Protein AF-0000000066669936 (afdb_homodimer)

Foldseek 3Di:
DPPDCPPPVDDPLVNDPVNVVVVVVVVLQVLLQVLLVVLPDHPLLLLLLVVCVVPFFDFLCVSCVSSVHDSVVSVVSVVVCVVVVQKDWAADPVHRVTITIHGDPNVVVSNVSSVVSSVVVVVVVPVVDDPVRVVVVVVVVVVVVVVVVVVVVPPDPPPPD/DPPDPPPPVDDPLVNDPVNVVVVVVVVLQVQLQVLLVVLPDHPLLLLLLVVCVVPFFDFLCVSCVSSVHDSVVSVVSVVVCVVVVQKDWAADPVHRVTITIHGDPNVVVSNVSSVVSSVVVVVVVPVVDDPVRVVVVVVVVVVVVVVVVVVVVPPDPPPPD

Secondary structure (DSSP, 8-state):
-------TT---GGG-HHHHHHHHHHHHHHHHHHHHGGGT--HHHHHHHHHHHHSTT--HHHHHHHHT--HHHHHHHHHHHHHTTSEEEEE-SS-TTSEEEEE-HHHHHHHHHHHHHHHHHHHHHHTTS-HHHHHHHHHHHHHHHHHHHHHHHHS------/-------TT---GGG-HHHHHHHHHHHHHHHHHHHHGGGT--HHHHHHHHHHHHSTT--HHHHHHHHT--HHHHHHHHHHHHHTTSEEEEE-SS-TTSEEEEE-HHHHHHHHHHHHHHHHHHHHHHTTS-HHHHHHHHHHHHHHHHHHHHHHHHS------

Structure (mmCIF, N/CA/C/O backbone):
data_AF-0000000066669936-model_v1
#
loop_
_entity.id
_entity.type
_entity.pdbx_description
1 polymer 'Putative marR-family transcriptional regulator'
#
loop_
_atom_site.group_PDB
_atom_site.id
_at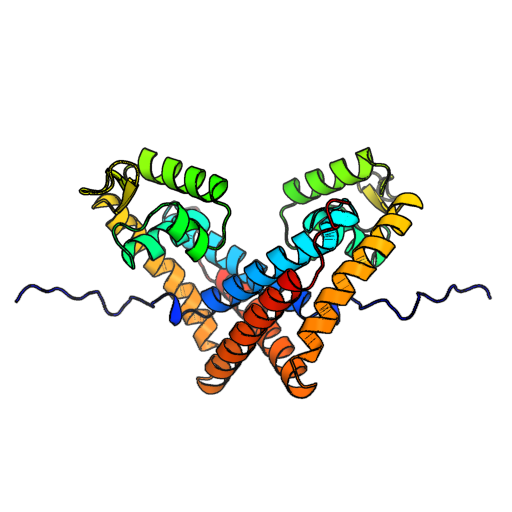om_site.type_symbol
_atom_site.label_atom_id
_atom_site.label_alt_id
_atom_site.label_comp_id
_atom_site.label_asym_id
_atom_site.label_entity_id
_atom_site.label_seq_id
_atom_site.pdbx_PDB_ins_code
_atom_site.Cartn_x
_atom_site.Cartn_y
_atom_site.Cartn_z
_atom_site.occupancy
_atom_site.B_iso_or_equiv
_atom_site.auth_seq_id
_atom_site.auth_comp_id
_atom_site.auth_asym_id
_atom_site.auth_atom_id
_atom_site.pdbx_PDB_model_num
ATOM 1 N N . MET A 1 1 ? 3.09 34.906 24.375 1 29.14 1 MET A N 1
ATOM 2 C CA . MET A 1 1 ? 2.297 33.969 25.141 1 29.14 1 MET A CA 1
ATOM 3 C C . MET A 1 1 ? 1.457 33.094 24.219 1 29.14 1 MET A C 1
ATOM 5 O O . MET A 1 1 ? 0.783 32.156 24.672 1 29.14 1 MET A O 1
ATOM 9 N N . GLY A 1 2 ? 0.886 33.594 23.062 1 30.41 2 GLY A N 1
ATOM 10 C CA . GLY A 1 2 ? 0.049 33.344 21.906 1 30.41 2 GLY A CA 1
ATOM 11 C C . GLY A 1 2 ? 0.434 32.062 21.172 1 30.41 2 GLY A C 1
ATOM 12 O O . GLY A 1 2 ? 0.665 32.094 19.953 1 30.41 2 GLY A O 1
ATOM 13 N N . GLY A 1 3 ? 1.168 31.156 21.688 1 33.47 3 GLY A N 1
ATOM 14 C CA . GLY A 1 3 ? 1.572 29.766 21.547 1 33.47 3 GLY A CA 1
ATOM 15 C C . GLY A 1 3 ? 0.469 28.875 21.016 1 33.47 3 GLY A C 1
ATOM 16 O O . GLY A 1 3 ? -0.358 28.375 21.766 1 33.47 3 GLY A O 1
ATOM 17 N N . TYR A 1 4 ? -0.275 29.312 20.016 1 32.97 4 TYR A N 1
ATOM 18 C CA . TYR A 1 4 ? -1.481 28.844 19.344 1 32.97 4 TYR A CA 1
ATOM 19 C C . TYR A 1 4 ? -1.667 27.344 19.547 1 32.97 4 TYR A C 1
ATOM 21 O O . TYR A 1 4 ? -0.6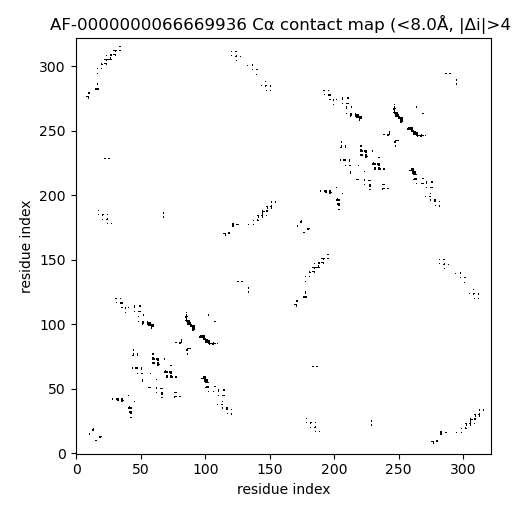93 26.609 19.734 1 32.97 4 TYR A O 1
ATOM 29 N N . ASP A 1 5 ? -2.889 26.781 20.109 1 35.44 5 ASP A N 1
ATOM 30 C CA . ASP A 1 5 ? -3.699 25.578 20.281 1 35.44 5 ASP A CA 1
ATOM 31 C C . ASP A 1 5 ? -3.4 24.562 19.188 1 35.44 5 ASP A C 1
ATOM 33 O O . ASP A 1 5 ? -3.797 24.75 18.031 1 35.44 5 ASP A O 1
ATOM 37 N N . ARG A 1 6 ? -2.252 24.391 18.75 1 40.09 6 ARG A N 1
ATOM 38 C CA . ARG A 1 6 ? -2.115 23.156 18 1 40.09 6 ARG A CA 1
ATOM 39 C C . ARG A 1 6 ? -3.346 22.266 18.172 1 40.09 6 ARG A C 1
ATOM 41 O O . ARG A 1 6 ? -3.58 21.719 19.25 1 40.09 6 ARG A O 1
ATOM 48 N N . VAL A 1 7 ? -4.484 22.797 17.812 1 41.5 7 VAL A N 1
ATOM 49 C CA . VAL A 1 7 ? -5.871 22.344 17.844 1 41.5 7 VAL A CA 1
ATOM 50 C C . VAL A 1 7 ? -5.918 20.828 18.016 1 41.5 7 VAL A C 1
ATOM 52 O O . VAL A 1 7 ? -5.184 20.109 17.344 1 41.5 7 VAL A O 1
ATOM 55 N N . MET A 1 8 ? -6.203 20.266 19.25 1 44.69 8 MET A N 1
ATOM 56 C CA . MET A 1 8 ? -6.586 19 19.859 1 44.69 8 MET A CA 1
ATOM 57 C C . MET A 1 8 ? -7.121 18.031 18.828 1 44.69 8 MET A C 1
ATOM 59 O O . MET A 1 8 ? -7.422 16.875 19.141 1 44.69 8 MET A O 1
ATOM 63 N N . THR A 1 9 ? -7.609 18.578 17.688 1 55.28 9 THR A N 1
ATOM 64 C CA . THR A 1 9 ? -8.297 17.656 16.781 1 55.28 9 THR A CA 1
ATOM 65 C C . THR A 1 9 ? -7.293 16.906 15.906 1 55.28 9 THR A C 1
ATOM 67 O O . THR A 1 9 ? -7.68 16.203 14.969 1 55.28 9 THR A O 1
ATOM 70 N N . SER A 1 10 ? -5.883 17.125 16.281 1 73.94 10 SER A N 1
ATOM 71 C CA . SER A 1 10 ? -4.895 16.547 15.383 1 73.94 10 SER A CA 1
ATOM 72 C C . SER A 1 10 ? -4.531 15.133 15.805 1 73.94 10 SER A C 1
ATOM 74 O O . SER A 1 10 ? -4.605 14.789 16.984 1 73.94 10 SER A O 1
ATOM 76 N N . LEU A 1 11 ? -4.637 14.273 15.18 1 89.94 11 LEU A N 1
ATOM 77 C CA . LEU A 1 11 ? -4.195 12.891 15.32 1 89.94 11 LEU A CA 1
ATOM 78 C C . LEU A 1 11 ? -2.844 12.68 14.648 1 89.94 11 LEU A C 1
ATOM 80 O O . LEU A 1 11 ? -2.777 12.469 13.438 1 89.94 11 LEU A O 1
ATOM 84 N N . PRO A 1 12 ? -1.742 12.805 15.555 1 92.06 12 PRO A N 1
ATOM 85 C CA . PRO A 1 12 ? -0.429 12.609 14.938 1 92.06 12 PRO A CA 1
ATOM 86 C C . PRO A 1 12 ? -0.344 11.312 14.125 1 92.06 12 PRO A C 1
ATOM 88 O O . PRO A 1 12 ? -1.039 10.344 14.438 1 92.06 12 PRO A O 1
ATOM 91 N N . SER A 1 13 ? 0.556 11.359 13.062 1 91.56 13 SER A N 1
ATOM 92 C CA . SER A 1 13 ? 0.712 10.203 12.188 1 91.56 13 SER A CA 1
ATOM 93 C C . SER A 1 13 ? 1.009 8.938 12.992 1 91.56 13 SER A C 1
ATOM 95 O O . SER A 1 13 ? 0.536 7.855 12.648 1 91.56 13 SER A O 1
ATOM 97 N N . THR A 1 14 ? 1.712 9.016 14.195 1 91.19 14 THR A N 1
ATOM 98 C CA . THR A 1 14 ? 2.15 7.875 14.984 1 91.19 14 THR A CA 1
ATOM 99 C C . THR A 1 14 ? 0.977 7.266 15.75 1 91.19 14 THR A C 1
ATOM 101 O O . THR A 1 14 ? 1.093 6.172 16.312 1 91.19 14 THR A O 1
ATOM 104 N N . GLU A 1 15 ? -0.175 7.926 15.688 1 93.31 15 GLU A N 1
ATOM 105 C CA . GLU A 1 15 ? -1.349 7.426 16.391 1 93.31 15 GLU A CA 1
ATOM 106 C C . GLU A 1 15 ? -2.383 6.863 15.43 1 93.31 15 GLU A C 1
ATOM 108 O O . GLU A 1 15 ? -3.447 6.402 15.844 1 93.31 15 GLU A O 1
ATOM 113 N N . ARG A 1 16 ? -2.039 6.863 14.164 1 95.94 16 ARG A N 1
ATOM 114 C CA . ARG A 1 16 ? -2.963 6.418 13.125 1 95.94 16 ARG A CA 1
ATOM 115 C C . ARG A 1 16 ? -2.689 4.969 12.734 1 95.94 16 ARG A C 1
ATOM 117 O O . ARG A 1 16 ? -1.567 4.621 12.367 1 95.94 16 ARG A O 1
ATOM 124 N N . ILE A 1 17 ? -3.719 4.156 12.781 1 97.5 17 ILE A N 1
ATOM 125 C CA . ILE A 1 17 ? -3.605 2.768 12.344 1 97.5 17 ILE A CA 1
ATOM 126 C C . ILE A 1 17 ? -3.137 2.719 10.898 1 97.5 17 ILE A C 1
ATOM 128 O O . ILE A 1 17 ? -2.283 1.902 10.539 1 97.5 17 ILE A O 1
ATOM 132 N N . GLY A 1 18 ? -3.666 3.639 10.094 1 97.62 18 GLY A N 1
ATOM 133 C CA . GLY A 1 18 ? -3.322 3.703 8.68 1 97.62 18 GLY A CA 1
ATOM 134 C C . GLY A 1 18 ? -1.839 3.9 8.438 1 97.62 18 GLY A C 1
ATOM 135 O O . GLY A 1 18 ? -1.299 3.418 7.438 1 97.62 18 GLY A O 1
ATOM 136 N N . SER A 1 19 ? -1.164 4.582 9.312 1 96.81 19 SER A N 1
ATOM 137 C CA . SER A 1 19 ? 0.269 4.812 9.164 1 96.81 19 SER A CA 1
ATOM 138 C C . SER A 1 19 ? 1.058 3.52 9.344 1 96.81 19 SER A C 1
ATOM 140 O O . SER A 1 19 ? 2.049 3.291 8.648 1 96.81 19 SER A O 1
ATOM 142 N N . TYR A 1 20 ? 0.653 2.629 10.242 1 97.94 20 TYR A N 1
ATOM 143 C CA . TYR A 1 20 ? 1.329 1.357 10.469 1 97.94 20 TYR A CA 1
ATOM 144 C C . TYR A 1 20 ? 1.064 0.385 9.328 1 97.94 20 TYR A C 1
ATOM 146 O O . TYR A 1 20 ? 1.964 -0.348 8.906 1 97.94 20 TYR A O 1
ATOM 154 N N . VAL A 1 21 ? -0.166 0.391 8.805 1 98.44 21 VAL A N 1
ATOM 155 C CA . VAL A 1 21 ? -0.507 -0.421 7.645 1 98.44 21 VAL A CA 1
ATOM 156 C C . VAL A 1 21 ? 0.343 0.005 6.449 1 98.44 21 VAL A C 1
ATOM 158 O O . VAL A 1 21 ? 0.935 -0.836 5.766 1 98.44 21 VAL A O 1
ATOM 161 N N . LYS A 1 22 ? 0.421 1.273 6.246 1 97.06 22 LYS A N 1
ATOM 162 C CA . LYS A 1 22 ? 1.19 1.823 5.133 1 97.06 22 LYS A CA 1
ATOM 163 C C . LYS A 1 22 ? 2.666 1.455 5.25 1 97.06 22 LYS A C 1
ATOM 165 O O . LYS A 1 22 ? 3.287 1.036 4.273 1 97.06 22 LYS A O 1
ATOM 170 N N . ARG A 1 23 ? 3.201 1.591 6.41 1 97.12 23 ARG A N 1
ATOM 171 C CA . ARG A 1 23 ? 4.613 1.298 6.621 1 97.12 23 ARG A CA 1
ATOM 172 C C . ARG A 1 23 ? 4.91 -0.178 6.375 1 97.12 23 ARG A C 1
ATOM 174 O O . ARG A 1 23 ? 5.926 -0.521 5.77 1 97.12 23 ARG A O 1
ATOM 181 N N . ALA A 1 24 ? 4.078 -1.056 6.84 1 98.19 24 ALA A N 1
ATOM 182 C CA . ALA A 1 24 ? 4.25 -2.486 6.598 1 98.19 24 ALA A CA 1
ATOM 183 C C . ALA A 1 24 ? 4.168 -2.807 5.109 1 98.19 24 ALA A C 1
ATOM 185 O O . ALA A 1 24 ? 4.953 -3.607 4.598 1 98.19 24 ALA A O 1
ATOM 186 N N . GLU A 1 25 ? 3.211 -2.195 4.434 1 97.5 25 GLU A N 1
ATOM 187 C CA . GLU A 1 25 ? 3.041 -2.426 3.004 1 97.5 25 GLU A CA 1
ATOM 188 C C . GLU A 1 25 ? 4.242 -1.911 2.217 1 97.5 25 GLU A C 1
ATOM 190 O O . GLU A 1 25 ? 4.664 -2.535 1.24 1 97.5 25 GLU A O 1
ATOM 195 N N . GLN A 1 26 ? 4.789 -0.793 2.605 1 96 26 GLN A N 1
ATOM 196 C CA . GLN A 1 26 ? 5.988 -0.26 1.965 1 96 26 GLN A CA 1
ATOM 197 C C . GLN A 1 26 ? 7.16 -1.23 2.096 1 96 26 GLN A C 1
ATOM 199 O O . GLN A 1 26 ? 7.871 -1.485 1.122 1 96 26 GLN A O 1
ATOM 204 N N . ALA A 1 27 ? 7.371 -1.734 3.281 1 97 27 ALA A N 1
ATOM 205 C CA . ALA A 1 27 ? 8.445 -2.697 3.514 1 97 27 ALA A CA 1
ATOM 206 C C . ALA A 1 27 ? 8.227 -3.971 2.699 1 97 27 ALA A C 1
ATOM 208 O O . ALA A 1 27 ? 9.164 -4.512 2.113 1 97 27 ALA A O 1
ATOM 209 N N . LEU A 1 28 ? 6.969 -4.395 2.666 1 97.31 28 LEU A N 1
ATOM 210 C CA . LEU A 1 28 ? 6.582 -5.555 1.868 1 97.31 28 LEU A CA 1
ATOM 211 C C . LEU A 1 28 ? 6.93 -5.344 0.399 1 97.31 28 LEU A C 1
ATOM 213 O O . LEU A 1 28 ? 7.566 -6.199 -0.221 1 97.31 28 LEU A O 1
ATOM 217 N N . GLN A 1 29 ? 6.539 -4.219 -0.143 1 95.81 29 GLN A N 1
ATOM 218 C CA . GLN A 1 29 ? 6.77 -3.91 -1.551 1 95.81 29 GLN A CA 1
ATOM 219 C C . GLN A 1 29 ? 8.258 -3.869 -1.869 1 95.81 29 GLN A C 1
ATOM 221 O O . GLN A 1 29 ? 8.695 -4.398 -2.895 1 95.81 29 GLN A O 1
ATOM 226 N N . THR A 1 30 ? 9.016 -3.256 -0.993 1 95.5 30 THR A N 1
ATOM 227 C CA . THR A 1 30 ? 10.461 -3.156 -1.184 1 95.5 30 THR A CA 1
ATOM 228 C C . THR A 1 30 ? 11.102 -4.539 -1.183 1 95.5 30 THR A C 1
ATOM 230 O O . THR A 1 30 ? 11.914 -4.855 -2.057 1 95.5 30 THR A O 1
ATOM 233 N N . ALA A 1 31 ? 10.742 -5.398 -0.268 1 96.94 31 ALA A N 1
ATOM 234 C CA . ALA A 1 31 ? 11.289 -6.75 -0.17 1 96.94 31 ALA A CA 1
ATOM 235 C C . ALA A 1 31 ? 10.922 -7.578 -1.396 1 96.94 31 ALA A C 1
ATOM 237 O O . ALA A 1 31 ? 11.766 -8.289 -1.947 1 96.94 31 ALA A O 1
ATOM 238 N N . LYS A 1 32 ? 9.664 -7.438 -1.812 1 97.38 32 LYS A N 1
ATOM 239 C CA . LYS A 1 32 ? 9.211 -8.211 -2.961 1 97.38 32 LYS A CA 1
ATOM 240 C C . LYS A 1 32 ? 9.859 -7.723 -4.25 1 97.38 32 LYS A C 1
ATOM 242 O O . LYS A 1 32 ? 10.211 -8.523 -5.121 1 97.38 32 LYS A O 1
ATOM 247 N N . HIS A 1 33 ? 9.977 -6.441 -4.383 1 96.12 33 HIS A N 1
ATOM 248 C CA . HIS A 1 33 ? 10.648 -5.887 -5.555 1 96.12 33 HIS A CA 1
ATOM 249 C C . HIS A 1 33 ? 12.055 -6.453 -5.707 1 96.12 33 HIS A C 1
ATOM 251 O O . HIS A 1 33 ? 12.422 -6.918 -6.789 1 96.12 33 HIS A O 1
ATOM 257 N N . ALA A 1 34 ? 12.773 -6.434 -4.633 1 96.06 34 ALA A N 1
ATOM 258 C CA . ALA A 1 34 ? 14.141 -6.945 -4.66 1 96.06 34 ALA A CA 1
ATOM 259 C C . ALA A 1 34 ? 14.164 -8.438 -4.988 1 96.06 34 ALA A C 1
ATOM 261 O O . ALA A 1 34 ? 14.977 -8.883 -5.797 1 96.06 34 ALA A O 1
ATOM 262 N N . ALA A 1 35 ? 13.289 -9.195 -4.414 1 96.62 35 ALA A N 1
ATOM 263 C CA . ALA A 1 35 ? 13.25 -10.648 -4.578 1 96.62 35 ALA A CA 1
ATOM 264 C C . ALA A 1 35 ? 12.875 -11.031 -6.004 1 96.62 35 ALA A C 1
ATOM 266 O O . ALA A 1 35 ? 13.32 -12.055 -6.516 1 96.62 35 ALA A O 1
ATOM 267 N N . LEU A 1 36 ? 12.07 -10.164 -6.691 1 97.38 36 LEU A N 1
ATOM 268 C CA . LEU A 1 36 ? 11.477 -10.539 -7.969 1 97.38 36 LEU A CA 1
ATOM 269 C C . LEU A 1 36 ? 12.344 -10.07 -9.133 1 97.38 36 LEU A C 1
ATOM 271 O O . LEU A 1 36 ? 12.156 -10.508 -10.266 1 97.38 36 LEU A O 1
ATOM 275 N N . LYS A 1 37 ? 13.32 -9.258 -8.805 1 95.75 37 LYS A N 1
ATOM 276 C CA . LYS A 1 37 ? 14.156 -8.656 -9.844 1 95.75 37 LYS A CA 1
ATOM 277 C C . LYS A 1 37 ? 14.781 -9.727 -10.734 1 95.75 37 LYS A C 1
ATOM 279 O O . LYS A 1 37 ? 14.672 -9.656 -11.961 1 95.75 37 LYS A O 1
ATOM 284 N N . PRO A 1 38 ? 15.312 -10.828 -10.219 1 95.88 38 PRO A N 1
ATOM 285 C CA . PRO A 1 38 ? 15.945 -11.836 -11.07 1 95.88 38 PRO A CA 1
ATOM 286 C C . PRO A 1 38 ? 14.945 -12.586 -11.945 1 95.88 38 PRO A C 1
ATOM 288 O O . PRO A 1 38 ? 15.32 -13.164 -12.969 1 95.88 38 PRO A O 1
ATOM 291 N N . ALA A 1 39 ? 13.672 -12.578 -11.562 1 96.38 39 ALA A N 1
ATOM 292 C CA . ALA A 1 39 ? 12.648 -13.297 -12.32 1 96.38 39 ALA A CA 1
ATOM 293 C C . ALA A 1 39 ? 12.125 -12.445 -13.477 1 96.38 39 ALA A C 1
ATOM 295 O O . ALA A 1 39 ? 11.367 -12.938 -14.32 1 96.38 39 ALA A O 1
ATOM 296 N N . GLY A 1 40 ? 12.453 -11.148 -13.461 1 96.5 40 GLY A N 1
ATOM 297 C CA . GLY A 1 40 ? 12.125 -10.281 -14.57 1 96.5 40 GLY A CA 1
ATOM 298 C C . GLY A 1 40 ? 10.68 -9.812 -14.555 1 96.5 40 GLY A C 1
ATOM 299 O O . GLY A 1 40 ? 10.102 -9.516 -15.609 1 96.5 40 GLY A O 1
ATOM 300 N N . VAL A 1 41 ? 9.969 -9.883 -13.453 1 97.94 41 VAL A N 1
ATOM 301 C CA . VAL A 1 41 ? 8.609 -9.375 -13.336 1 97.94 41 VAL A CA 1
ATOM 302 C C . VAL A 1 41 ? 8.531 -8.375 -12.188 1 97.94 41 VAL A C 1
ATOM 304 O O . VAL A 1 41 ? 9.227 -8.523 -11.18 1 97.94 41 VAL A O 1
ATOM 307 N N . THR A 1 42 ? 7.707 -7.371 -12.32 1 97 42 THR A N 1
ATOM 308 C CA . THR A 1 42 ? 7.422 -6.426 -11.25 1 97 42 THR A CA 1
ATOM 309 C C . THR A 1 42 ? 6.441 -7.027 -10.25 1 97 42 THR A C 1
ATOM 311 O O . THR A 1 42 ? 5.859 -8.086 -10.5 1 97 42 THR A O 1
ATOM 314 N N . VAL A 1 43 ? 6.246 -6.355 -9.164 1 96.81 43 VAL A N 1
ATOM 315 C CA . VAL A 1 43 ? 5.352 -6.844 -8.117 1 96.81 43 VAL A CA 1
ATOM 316 C C . VAL A 1 43 ? 3.928 -6.938 -8.656 1 96.81 43 VAL A C 1
ATOM 318 O O . VAL A 1 43 ? 3.26 -7.961 -8.5 1 96.81 43 VAL A O 1
ATOM 321 N N . PRO A 1 44 ? 3.426 -5.922 -9.438 1 97.31 44 PRO A N 1
ATOM 322 C CA . PRO A 1 44 ? 2.07 -6.043 -9.977 1 97.31 44 PRO A CA 1
ATOM 323 C C . PRO A 1 44 ? 1.945 -7.168 -11.008 1 97.31 44 PRO A C 1
ATOM 325 O O . PRO A 1 44 ? 0.912 -7.836 -11.07 1 97.31 44 PRO A O 1
ATOM 328 N N . GLN A 1 45 ? 2.953 -7.34 -11.773 1 97.94 45 GLN A N 1
ATOM 329 C CA . GLN A 1 45 ? 2.936 -8.422 -12.758 1 97.94 45 GLN A CA 1
ATOM 330 C C . GLN A 1 45 ? 2.922 -9.781 -12.07 1 97.94 45 GLN A C 1
ATOM 332 O O . GLN A 1 45 ? 2.164 -10.672 -12.461 1 97.94 45 GLN A O 1
ATOM 337 N N . TYR A 1 46 ? 3.744 -9.914 -11.062 1 97.69 46 TYR A N 1
ATOM 338 C CA . TYR A 1 46 ? 3.75 -11.141 -10.273 1 97.69 46 TYR A CA 1
ATOM 339 C C . TYR A 1 46 ? 2.387 -11.391 -9.641 1 97.69 46 TYR A C 1
ATOM 341 O O . TYR A 1 46 ? 1.882 -12.516 -9.664 1 97.69 46 TYR A O 1
ATOM 349 N N . ALA A 1 47 ? 1.828 -10.383 -9.047 1 97.75 47 ALA A N 1
ATOM 350 C CA . ALA A 1 47 ? 0.503 -10.531 -8.453 1 97.75 47 ALA A CA 1
ATOM 351 C C . ALA A 1 47 ? -0.506 -11.039 -9.477 1 97.75 47 ALA A C 1
ATOM 353 O O . ALA A 1 47 ? -1.302 -11.938 -9.188 1 97.75 47 ALA A O 1
ATOM 354 N N . ALA A 1 48 ? -0.477 -10.5 -10.656 1 98.19 48 ALA A N 1
ATOM 355 C CA . ALA A 1 48 ? -1.375 -10.938 -11.727 1 98.19 48 ALA A CA 1
ATOM 356 C C . ALA A 1 48 ? -1.132 -12.398 -12.078 1 98.19 48 ALA A C 1
ATOM 358 O O . ALA A 1 48 ? -2.076 -13.188 -12.172 1 98.19 48 ALA A O 1
ATOM 359 N N . LEU A 1 49 ? 0.134 -12.773 -12.227 1 98.06 49 LEU A N 1
ATOM 360 C CA . LEU A 1 49 ? 0.481 -14.148 -12.578 1 98.06 49 LEU A CA 1
ATOM 361 C C . LEU A 1 49 ? 0.013 -15.117 -11.508 1 98.06 49 LEU A C 1
ATOM 363 O O . LEU A 1 49 ? -0.531 -16.188 -11.812 1 98.06 49 LEU A O 1
ATOM 367 N N . LEU A 1 50 ? 0.226 -14.734 -10.281 1 97.12 50 LEU A N 1
ATOM 368 C CA . LEU A 1 50 ? -0.158 -15.578 -9.156 1 97.12 50 LEU A CA 1
ATOM 369 C C . LEU A 1 50 ? -1.664 -15.82 -9.141 1 97.12 50 LEU A C 1
ATOM 371 O O . LEU A 1 50 ? -2.111 -16.969 -9.055 1 97.12 50 LEU A O 1
ATOM 375 N N . HIS A 1 51 ? -2.416 -14.742 -9.289 1 97.06 51 HIS A N 1
ATOM 376 C CA . HIS A 1 51 ? -3.869 -14.867 -9.227 1 97.06 51 HIS A CA 1
ATOM 377 C C . HIS A 1 51 ? -4.414 -15.562 -10.469 1 97.06 51 HIS A C 1
ATOM 379 O O . HIS A 1 51 ? -5.406 -16.281 -10.398 1 97.06 51 HIS A O 1
ATOM 385 N N . LEU A 1 52 ? -3.791 -15.383 -11.594 1 97.56 52 LEU A N 1
ATOM 386 C CA . LEU A 1 52 ? -4.184 -16.109 -12.797 1 97.56 52 LEU A CA 1
ATOM 387 C C . LEU A 1 52 ? -3.945 -17.594 -12.641 1 97.56 52 LEU A C 1
ATOM 389 O O . LEU A 1 52 ? -4.746 -18.422 -13.102 1 97.56 52 LEU A O 1
ATOM 393 N N . ASP A 1 53 ? -2.818 -17.891 -12.031 1 96.69 53 ASP A N 1
ATOM 394 C CA . ASP A 1 53 ? -2.496 -19.297 -11.773 1 96.69 53 ASP A CA 1
ATOM 395 C C . ASP A 1 53 ? -3.541 -19.938 -10.875 1 96.69 53 ASP A C 1
ATOM 397 O O . ASP A 1 53 ? -3.924 -21.094 -11.078 1 96.69 53 ASP A O 1
ATOM 401 N N . GLU A 1 54 ? -4.039 -19.203 -9.945 1 94.88 54 GLU A N 1
ATOM 402 C CA . GLU A 1 54 ? -5.016 -19.703 -8.977 1 94.88 54 GLU A CA 1
ATOM 403 C C . GLU A 1 54 ? -6.43 -19.672 -9.547 1 94.88 54 GLU A C 1
ATOM 405 O O . GLU A 1 54 ? -7.32 -20.359 -9.055 1 94.88 54 GLU A O 1
ATOM 410 N N . ASN A 1 55 ? -6.668 -18.812 -10.578 1 96 55 ASN A N 1
ATOM 411 C CA . ASN A 1 55 ? -7.98 -18.594 -11.172 1 96 55 ASN A CA 1
ATOM 412 C C . ASN A 1 55 ? -7.902 -18.531 -12.695 1 96 55 ASN A C 1
ATOM 414 O O . ASN A 1 55 ? -8.203 -17.484 -13.289 1 96 55 ASN A O 1
ATOM 418 N N . PRO A 1 56 ? -7.645 -19.672 -13.352 1 96.12 56 PRO A N 1
ATOM 419 C CA . PRO A 1 56 ? -7.523 -19.625 -14.812 1 96.12 56 PRO A CA 1
ATOM 420 C C . PRO A 1 56 ? -8.812 -19.172 -15.492 1 96.12 56 PRO A C 1
ATOM 422 O O . PRO A 1 56 ? -9.898 -19.641 -15.148 1 96.12 56 PRO A O 1
ATOM 425 N N . GLY A 1 57 ? -8.68 -18.219 -16.375 1 95.88 57 GLY A N 1
ATOM 426 C CA . GLY A 1 57 ? -9.828 -17.781 -17.172 1 95.88 57 GLY A CA 1
ATOM 427 C C . GLY A 1 57 ? -10.539 -16.594 -16.562 1 95.88 57 GLY A C 1
ATOM 428 O O . GLY A 1 57 ? -11.523 -16.109 -17.109 1 95.88 57 GLY A O 1
ATOM 429 N N . ILE A 1 58 ? -10.016 -16.078 -15.508 1 95.81 58 ILE A N 1
ATOM 430 C CA . ILE A 1 58 ? -10.633 -14.938 -14.844 1 95.81 58 ILE A CA 1
ATOM 431 C C . ILE A 1 58 ? -10.539 -13.711 -15.75 1 95.81 58 ILE A C 1
ATOM 433 O O . ILE A 1 58 ? -9.586 -13.578 -16.531 1 95.81 58 ILE A O 1
ATOM 437 N N . SER A 1 59 ? -11.516 -12.789 -15.633 1 95 59 SER A N 1
ATOM 438 C CA . SER A 1 59 ? -11.539 -11.57 -16.438 1 95 59 SER A CA 1
ATOM 439 C C . SER A 1 59 ? -10.539 -10.547 -15.898 1 95 59 SER A C 1
ATOM 441 O O . SER A 1 59 ? -10.133 -10.609 -14.734 1 95 59 SER A O 1
ATOM 443 N N . ALA A 1 60 ? -10.227 -9.594 -16.781 1 96.12 60 ALA A N 1
ATOM 444 C CA . ALA A 1 60 ? -9.352 -8.5 -16.375 1 96.12 60 ALA A CA 1
ATOM 445 C C . ALA A 1 60 ? -9.953 -7.723 -15.211 1 96.12 60 ALA A C 1
ATOM 447 O O . ALA A 1 60 ? -9.242 -7.309 -14.297 1 96.12 60 ALA A O 1
ATOM 448 N N . ALA A 1 61 ? -11.234 -7.59 -15.25 1 94.88 61 ALA A N 1
ATOM 449 C CA . ALA A 1 61 ? -11.93 -6.828 -14.211 1 94.88 61 ALA A CA 1
ATOM 450 C C . ALA A 1 61 ? -11.852 -7.539 -12.867 1 94.88 61 ALA A C 1
ATOM 452 O O . ALA A 1 61 ? -11.547 -6.918 -11.844 1 94.88 61 ALA A O 1
ATOM 453 N N . ALA A 1 62 ? -12.125 -8.781 -12.852 1 96 62 ALA A N 1
ATOM 454 C CA . ALA A 1 62 ? -12.047 -9.578 -11.625 1 96 62 ALA A CA 1
ATOM 455 C C . ALA A 1 62 ? -10.609 -9.656 -11.117 1 96 62 ALA A C 1
ATOM 457 O O . ALA A 1 62 ? -10.375 -9.594 -9.906 1 96 62 ALA A O 1
ATOM 458 N N . LEU A 1 63 ? -9.688 -9.75 -12.031 1 97.38 63 LEU A N 1
ATOM 459 C CA . LEU A 1 63 ? -8.273 -9.805 -11.68 1 97.38 63 LEU A CA 1
ATOM 460 C C . LEU A 1 63 ? -7.824 -8.5 -11.031 1 97.38 63 LEU A C 1
ATOM 462 O O . LEU A 1 63 ? -7.07 -8.508 -10.055 1 97.38 63 LEU A O 1
ATOM 466 N N . ALA A 1 64 ? -8.273 -7.383 -11.578 1 97.25 64 ALA A N 1
ATOM 467 C CA . ALA A 1 64 ? -7.949 -6.074 -11.016 1 97.25 64 ALA A CA 1
ATOM 468 C C . ALA A 1 64 ? -8.414 -5.965 -9.57 1 97.25 64 ALA A C 1
ATOM 470 O O . ALA A 1 64 ? -7.672 -5.492 -8.703 1 97.25 64 ALA A O 1
ATOM 471 N N . ARG A 1 65 ? -9.578 -6.508 -9.266 1 94.06 65 ARG A N 1
ATOM 472 C CA . ARG A 1 65 ? -10.148 -6.488 -7.918 1 94.06 65 ARG A CA 1
ATOM 473 C C . ARG A 1 65 ? -9.32 -7.348 -6.965 1 94.06 65 ARG A C 1
ATOM 475 O O . ARG A 1 65 ? -9.008 -6.922 -5.852 1 94.06 65 ARG A O 1
ATOM 482 N N . LEU A 1 66 ? -8.914 -8.453 -7.445 1 94.38 66 LEU A N 1
ATOM 483 C CA . LEU A 1 66 ? -8.117 -9.359 -6.625 1 94.38 66 LEU A CA 1
ATOM 484 C C . LEU A 1 66 ? -6.754 -8.758 -6.309 1 94.38 66 LEU A C 1
ATOM 486 O O . LEU A 1 66 ? -6.242 -8.914 -5.199 1 94.38 66 LEU A O 1
ATOM 490 N N . CYS A 1 67 ? -6.203 -8.039 -7.242 1 95.81 67 CYS A N 1
ATOM 491 C CA . CYS A 1 67 ? -4.867 -7.473 -7.078 1 95.81 67 CYS A CA 1
ATOM 492 C C . CYS A 1 67 ? -4.934 -6.105 -6.406 1 95.81 67 CYS A C 1
ATOM 494 O O . CYS A 1 67 ? -3.902 -5.547 -6.027 1 95.81 67 CYS A O 1
ATOM 496 N N . GLY A 1 68 ? -6.074 -5.578 -6.312 1 92.62 68 GLY A N 1
ATOM 497 C CA . GLY A 1 68 ? -6.246 -4.293 -5.656 1 92.62 68 GLY A CA 1
ATOM 498 C C . GLY A 1 68 ? -5.73 -3.125 -6.477 1 92.62 68 GLY A C 1
ATOM 499 O O . GLY A 1 68 ? -5.102 -2.213 -5.938 1 92.62 68 GLY A O 1
ATOM 500 N N . VAL A 1 69 ? -5.941 -3.166 -7.785 1 94 69 VAL A N 1
ATOM 501 C CA . VAL A 1 69 ? -5.547 -2.068 -8.664 1 94 69 VAL A CA 1
ATOM 502 C C . VAL A 1 69 ? -6.734 -1.634 -9.516 1 94 69 VAL A C 1
ATOM 504 O O . VAL A 1 69 ? -7.777 -2.293 -9.523 1 94 69 VAL A O 1
ATOM 507 N N . THR A 1 70 ? -6.598 -0.475 -10.164 1 93.12 70 THR A N 1
ATOM 508 C CA . THR A 1 70 ? -7.645 0.01 -11.055 1 93.12 70 THR A CA 1
ATOM 509 C C . THR A 1 70 ? -7.664 -0.792 -12.352 1 93.12 70 THR A C 1
ATOM 511 O O . THR A 1 70 ? -6.648 -1.362 -12.75 1 93.12 70 THR A O 1
ATOM 514 N N . PRO A 1 71 ? -8.797 -0.842 -13.023 1 96 71 PRO A N 1
ATOM 515 C CA . PRO A 1 71 ? -8.883 -1.557 -14.297 1 96 71 PRO A CA 1
ATOM 516 C C . PRO A 1 71 ? -7.875 -1.06 -15.328 1 96 71 PRO A C 1
ATOM 518 O O . PRO A 1 71 ? -7.199 -1.864 -15.977 1 96 71 PRO A O 1
ATOM 521 N N . PRO A 1 72 ? -7.625 0.269 -15.445 1 96.62 72 PRO A N 1
ATOM 522 C CA . PRO A 1 72 ? -6.598 0.718 -16.391 1 96.62 72 PRO A CA 1
ATOM 523 C C . PRO A 1 72 ? -5.207 0.187 -16.031 1 96.62 72 PRO A C 1
ATOM 525 O O . PRO A 1 72 ? -4.441 -0.183 -16.938 1 96.62 72 PRO A O 1
ATOM 528 N N . THR A 1 73 ? -4.879 0.156 -14.758 1 95.69 73 THR A N 1
ATOM 529 C CA . THR A 1 73 ? -3.598 -0.39 -14.312 1 95.69 73 THR A CA 1
ATOM 530 C C . THR A 1 73 ? -3.484 -1.866 -14.688 1 95.69 73 THR A C 1
ATOM 532 O O . THR A 1 73 ? -2.451 -2.305 -15.195 1 95.69 73 THR A O 1
ATOM 535 N N . MET A 1 74 ? -4.52 -2.572 -14.445 1 97.88 74 MET A N 1
ATOM 536 C CA . MET A 1 74 ? -4.512 -4 -14.758 1 97.88 74 MET A CA 1
ATOM 537 C C . MET A 1 74 ? -4.355 -4.23 -16.266 1 97.88 74 MET A C 1
ATOM 539 O O . MET A 1 74 ? -3.629 -5.129 -16.688 1 97.88 74 MET A O 1
ATOM 543 N N . ASN A 1 75 ? -5.02 -3.4 -17.047 1 97.69 75 ASN A N 1
ATOM 544 C CA . ASN A 1 75 ? -4.891 -3.523 -18.484 1 97.69 75 ASN A CA 1
ATOM 545 C C . ASN A 1 75 ? -3.447 -3.312 -18.938 1 97.69 75 ASN A C 1
ATOM 547 O O . ASN A 1 75 ? -2.959 -4.016 -19.828 1 97.69 75 ASN A O 1
ATOM 551 N N . THR A 1 76 ? -2.822 -2.377 -18.297 1 98.25 76 THR A N 1
ATOM 552 C CA . THR A 1 76 ? -1.416 -2.135 -18.594 1 98.25 76 THR A CA 1
ATOM 553 C C . THR A 1 76 ? -0.567 -3.346 -18.219 1 98.25 76 THR A C 1
ATOM 555 O O . THR A 1 76 ? 0.289 -3.777 -19 1 98.25 76 THR A O 1
ATOM 558 N N . VAL A 1 77 ? -0.777 -3.908 -17.125 1 98.5 77 VAL A N 1
ATOM 559 C CA . VAL A 1 77 ? -0.053 -5.078 -16.641 1 98.5 77 VAL A CA 1
ATOM 560 C C . VAL A 1 77 ? -0.267 -6.25 -17.594 1 98.5 77 VAL A C 1
ATOM 562 O O . VAL A 1 77 ? 0.692 -6.91 -18 1 98.5 77 VAL A O 1
ATOM 565 N N . LEU A 1 78 ? -1.507 -6.434 -17.984 1 98.56 78 LEU A N 1
ATOM 566 C CA . LEU A 1 78 ? -1.846 -7.559 -18.844 1 98.56 78 LEU A CA 1
ATOM 567 C C . LEU A 1 78 ? -1.271 -7.367 -20.234 1 98.56 78 LEU A C 1
ATOM 569 O O . LEU A 1 78 ? -0.813 -8.328 -20.859 1 98.56 78 LEU A O 1
ATOM 573 N N . SER A 1 79 ? -1.352 -6.141 -20.703 1 98.44 79 SER A N 1
ATOM 574 C CA . SER A 1 79 ? -0.765 -5.855 -22.016 1 98.44 79 SER A CA 1
ATOM 575 C C . SER A 1 79 ? 0.729 -6.164 -22.031 1 98.44 79 SER A C 1
ATOM 577 O O . SER A 1 79 ? 1.23 -6.781 -22.969 1 98.44 79 SER A O 1
ATOM 579 N N . ASN A 1 80 ? 1.415 -5.789 -20.984 1 98.56 80 ASN A N 1
ATOM 580 C CA . ASN A 1 80 ? 2.844 -6.066 -20.859 1 98.56 80 ASN A CA 1
ATOM 581 C C . ASN A 1 80 ? 3.123 -7.566 -20.828 1 98.56 80 ASN A C 1
ATOM 583 O O . ASN A 1 80 ? 4.012 -8.055 -21.531 1 98.56 80 ASN A O 1
ATOM 587 N N . LEU A 1 81 ? 2.369 -8.328 -20.078 1 98.75 81 LEU A N 1
ATOM 588 C CA . LEU A 1 81 ? 2.551 -9.766 -19.938 1 98.75 81 LEU A CA 1
ATOM 589 C C . LEU A 1 81 ? 2.229 -10.484 -21.234 1 98.75 81 LEU A C 1
ATOM 591 O O . LEU A 1 81 ? 2.891 -11.461 -21.594 1 98.75 81 LEU A O 1
ATOM 595 N N . GLN A 1 82 ? 1.2 -9.977 -21.906 1 98.69 82 GLN A N 1
ATOM 596 C CA . GLN A 1 82 ? 0.824 -10.547 -23.188 1 98.69 82 GLN A CA 1
ATOM 597 C C . GLN A 1 82 ? 1.906 -10.305 -24.234 1 98.69 82 GLN A C 1
ATOM 599 O O . GLN A 1 82 ? 2.246 -11.203 -25.016 1 98.69 82 GLN A O 1
ATOM 604 N N . ASP A 1 83 ? 2.436 -9.078 -24.281 1 98.44 83 ASP A N 1
ATOM 605 C CA . ASP A 1 83 ? 3.504 -8.719 -25.203 1 98.44 83 ASP A CA 1
ATOM 606 C C . ASP A 1 83 ? 4.73 -9.602 -25 1 98.44 83 ASP A C 1
ATOM 608 O O . ASP A 1 83 ? 5.445 -9.914 -25.953 1 98.44 83 ASP A O 1
ATOM 612 N N . ARG A 1 84 ? 4.938 -10.109 -23.781 1 98.38 84 ARG A N 1
ATOM 613 C CA . ARG A 1 84 ? 6.074 -10.953 -23.438 1 98.38 84 ARG A CA 1
ATOM 614 C C . ARG A 1 84 ? 5.742 -12.43 -23.656 1 98.38 84 ARG A C 1
ATOM 616 O O . ARG A 1 84 ? 6.578 -13.297 -23.406 1 98.38 84 ARG A O 1
ATOM 623 N N . GLY A 1 85 ? 4.52 -12.656 -24.047 1 98.62 85 GLY A N 1
ATOM 624 C CA . GLY A 1 85 ? 4.09 -14.016 -24.328 1 98.62 85 GLY A CA 1
ATOM 625 C C . GLY A 1 85 ? 3.816 -14.836 -23.078 1 98.62 85 GLY A C 1
ATOM 626 O O . GLY A 1 85 ? 3.83 -16.062 -23.125 1 98.62 85 GLY A O 1
ATOM 627 N N . LEU A 1 86 ? 3.564 -14.195 -21.922 1 98.81 86 LEU A N 1
ATOM 628 C CA . LEU A 1 86 ? 3.414 -14.898 -20.656 1 98.81 86 LEU A CA 1
ATOM 629 C C . LEU A 1 86 ? 1.95 -15.242 -20.391 1 98.81 86 LEU A C 1
ATOM 631 O O . LEU A 1 86 ? 1.648 -16.094 -19.562 1 98.81 86 LEU A O 1
ATOM 635 N N . ILE A 1 87 ? 1.063 -14.5 -21.094 1 98.81 87 ILE A N 1
ATOM 636 C CA . ILE A 1 87 ? -0.362 -14.789 -20.984 1 98.81 87 ILE A CA 1
ATOM 637 C C . ILE A 1 87 ? -1.013 -14.758 -22.359 1 98.81 87 ILE A C 1
ATOM 639 O O . ILE A 1 87 ? -0.413 -14.273 -23.328 1 98.81 87 ILE A O 1
ATOM 643 N N . GLU A 1 88 ? -2.168 -15.297 -22.438 1 98.31 88 GLU A N 1
ATOM 644 C CA . GLU A 1 88 ? -3.051 -15.203 -23.594 1 98.31 88 GLU A CA 1
ATOM 645 C C . GLU A 1 88 ? -4.453 -14.758 -23.188 1 98.31 88 GLU A C 1
ATOM 647 O O . GLU A 1 88 ? -4.938 -15.117 -22.109 1 98.31 88 GLU A O 1
ATOM 652 N N . ARG A 1 89 ? -5.035 -14 -23.969 1 96.69 89 ARG A N 1
ATOM 653 C CA . ARG A 1 89 ? -6.402 -13.531 -23.766 1 96.69 89 ARG A CA 1
ATOM 654 C C . ARG A 1 89 ? -7.293 -13.906 -24.938 1 96.69 89 ARG A C 1
ATOM 656 O O . ARG A 1 89 ? -7.031 -13.508 -26.078 1 96.69 89 ARG A O 1
ATOM 663 N N . THR A 1 90 ? -8.281 -14.656 -24.672 1 95.44 90 THR A N 1
ATOM 664 C CA . THR A 1 90 ? -9.18 -15.148 -25.719 1 95.44 90 THR A CA 1
ATOM 665 C C . THR A 1 90 ? -10.633 -14.898 -25.344 1 95.44 90 THR A C 1
ATOM 667 O O . THR A 1 90 ? -10.977 -14.844 -24.156 1 95.44 90 THR A O 1
ATOM 670 N N . PRO A 1 91 ? -11.492 -14.75 -26.312 1 93.94 91 PRO A N 1
ATOM 671 C CA . PRO A 1 91 ? -12.914 -14.555 -26.016 1 93.94 91 PRO A CA 1
ATOM 672 C C . PRO A 1 91 ? -13.539 -15.766 -25.312 1 93.94 91 PRO A C 1
ATOM 674 O O . PRO A 1 91 ? -13.195 -16.906 -25.625 1 93.94 91 PRO A O 1
ATOM 677 N N . HIS A 1 92 ? -14.398 -15.422 -24.359 1 90 92 HIS A N 1
ATOM 678 C CA . HIS A 1 92 ? -15.18 -16.484 -23.719 1 90 92 HIS A CA 1
ATOM 679 C C . HIS A 1 92 ? -16.078 -17.172 -24.734 1 90 92 HIS A C 1
ATOM 681 O O . HIS A 1 92 ? -16.625 -16.531 -25.625 1 90 92 HIS A O 1
ATOM 687 N N . ALA A 1 93 ? -16.25 -18.438 -24.5 1 87.62 93 ALA A N 1
ATOM 688 C CA . ALA A 1 93 ? -16.969 -19.266 -25.453 1 87.62 93 ALA A CA 1
ATOM 689 C C . ALA A 1 93 ? -18.422 -18.812 -25.609 1 87.62 93 ALA A C 1
ATOM 691 O O . ALA A 1 93 ? -18.969 -18.812 -26.703 1 87.62 93 ALA A O 1
ATOM 692 N N . TRP A 1 94 ? -18.969 -18.328 -24.578 1 89.69 94 TRP A N 1
ATOM 693 C CA . TRP A 1 94 ? -20.406 -18.031 -24.578 1 89.69 94 TRP A CA 1
ATOM 694 C C . TRP A 1 94 ? -20.641 -16.531 -24.5 1 89.69 94 TRP A C 1
ATOM 696 O O . TRP A 1 94 ? -21.734 -16.062 -24.844 1 89.69 94 TRP A O 1
ATOM 706 N N . HIS A 1 95 ? -19.75 -15.891 -23.938 1 89 95 HIS A N 1
ATOM 707 C CA . HIS A 1 95 ? -19.828 -1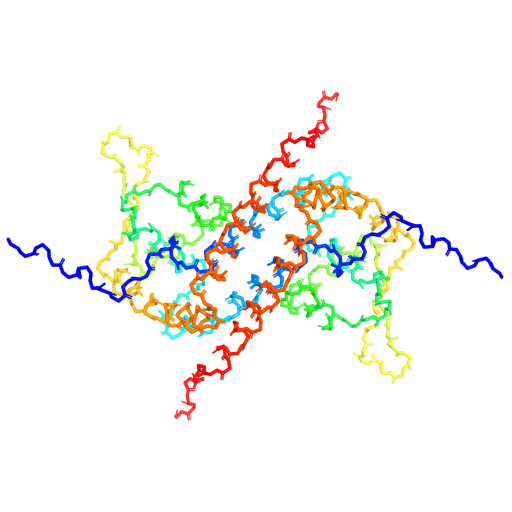4.438 -23.828 1 89 95 HIS A CA 1
ATOM 708 C C . HIS A 1 95 ? -18.641 -13.773 -24.531 1 89 95 HIS A C 1
ATOM 710 O O . HIS A 1 95 ? -17.656 -13.406 -23.891 1 89 95 HIS A O 1
ATOM 716 N N . LYS A 1 96 ? -18.828 -13.492 -25.844 1 87.44 96 LYS A N 1
ATOM 717 C CA . LYS A 1 96 ? -17.719 -13.125 -26.719 1 87.44 96 LYS A CA 1
ATOM 718 C C . LYS A 1 96 ? -17.172 -11.75 -26.359 1 87.44 96 LYS A C 1
ATOM 720 O O . LYS A 1 96 ? -16.047 -11.414 -26.734 1 87.44 96 LYS A O 1
ATOM 725 N N . ASN A 1 97 ? -17.922 -11.055 -25.578 1 87.12 97 ASN A N 1
ATOM 726 C CA . ASN A 1 97 ? -17.469 -9.734 -25.172 1 87.12 97 ASN A CA 1
ATOM 727 C C . ASN A 1 97 ? -16.594 -9.797 -23.938 1 87.12 97 ASN A C 1
ATOM 729 O O . ASN A 1 97 ? -16 -8.797 -23.516 1 87.12 97 ASN A O 1
ATOM 733 N N . ILE A 1 98 ? -16.516 -10.977 -23.406 1 89.38 98 ILE A N 1
ATOM 734 C CA . ILE A 1 98 ? -15.68 -11.172 -22.234 1 89.38 98 ILE A CA 1
ATOM 735 C C . ILE A 1 98 ? -14.406 -11.914 -22.625 1 89.38 98 ILE A C 1
ATOM 737 O O . ILE A 1 98 ? -14.461 -12.961 -23.281 1 89.38 98 ILE A O 1
ATOM 741 N N . LEU A 1 99 ? -13.336 -11.297 -22.234 1 94.5 99 LEU A N 1
ATOM 742 C CA . LEU A 1 99 ? -12.062 -11.953 -22.516 1 94.5 99 LEU A CA 1
ATOM 743 C C . LEU A 1 99 ? -11.625 -12.797 -21.328 1 94.5 99 LEU A C 1
ATOM 745 O O . LEU A 1 99 ? -11.695 -12.352 -20.172 1 94.5 99 LEU A O 1
ATOM 749 N N . GLU A 1 100 ? -11.227 -14.016 -21.672 1 95.81 100 GLU A N 1
ATOM 750 C CA . GLU A 1 100 ? -10.594 -14.883 -20.672 1 95.81 100 GLU A CA 1
ATOM 751 C C . GLU A 1 100 ? -9.078 -14.773 -20.734 1 95.81 100 GLU A C 1
ATOM 753 O O . GLU A 1 100 ? -8.492 -14.703 -21.812 1 95.81 100 GLU A O 1
ATOM 758 N N . THR A 1 101 ? -8.461 -14.734 -19.562 1 97.81 101 THR A N 1
ATOM 759 C CA . THR A 1 101 ? -7.012 -14.625 -19.484 1 97.81 101 THR A CA 1
ATOM 760 C C . THR A 1 101 ? -6.406 -15.875 -18.859 1 97.81 101 THR A C 1
ATOM 762 O O . THR A 1 101 ? -6.867 -16.344 -17.812 1 97.81 101 THR A O 1
ATOM 765 N N . ARG A 1 102 ? -5.371 -16.453 -19.5 1 98.19 102 ARG A N 1
ATOM 766 C CA . ARG A 1 102 ? -4.703 -17.656 -19 1 98.19 102 ARG A CA 1
ATOM 767 C C . ARG A 1 102 ? -3.189 -17.547 -19.156 1 98.19 102 ARG A C 1
ATOM 769 O O . ARG A 1 102 ? -2.697 -16.828 -20.031 1 98.19 102 ARG A O 1
ATOM 776 N N . LEU A 1 103 ? -2.514 -18.25 -18.281 1 98.5 103 LEU A N 1
ATOM 777 C CA . LEU A 1 103 ? -1.065 -18.344 -18.422 1 98.5 103 LEU A CA 1
ATOM 778 C C . LEU A 1 103 ? -0.693 -19.219 -19.609 1 98.5 103 LEU A C 1
ATOM 780 O O . LEU A 1 103 ? -1.335 -20.234 -19.875 1 98.5 103 LEU A O 1
ATOM 784 N N . THR A 1 104 ? 0.353 -18.781 -20.359 1 98.56 104 THR A N 1
ATOM 785 C CA . THR A 1 104 ? 1.02 -19.688 -21.281 1 98.56 104 THR A CA 1
ATOM 786 C C . THR A 1 104 ? 1.99 -20.609 -20.547 1 98.56 104 THR A C 1
ATOM 788 O O . THR A 1 104 ? 2.15 -20.484 -19.328 1 98.56 104 THR A O 1
ATOM 791 N N . GLU A 1 105 ? 2.611 -21.547 -21.297 1 98.12 105 GLU A N 1
ATOM 792 C CA . GLU A 1 105 ? 3.656 -22.359 -20.703 1 98.12 105 GLU A CA 1
ATOM 793 C C . GLU A 1 105 ? 4.809 -21.5 -20.188 1 98.12 105 GLU A C 1
ATOM 795 O O . GLU A 1 105 ? 5.328 -21.734 -19.094 1 98.12 105 GLU A O 1
ATOM 800 N N . ALA A 1 106 ? 5.16 -20.5 -21 1 98.38 106 ALA A N 1
ATOM 801 C CA . ALA A 1 106 ? 6.207 -19.578 -20.594 1 98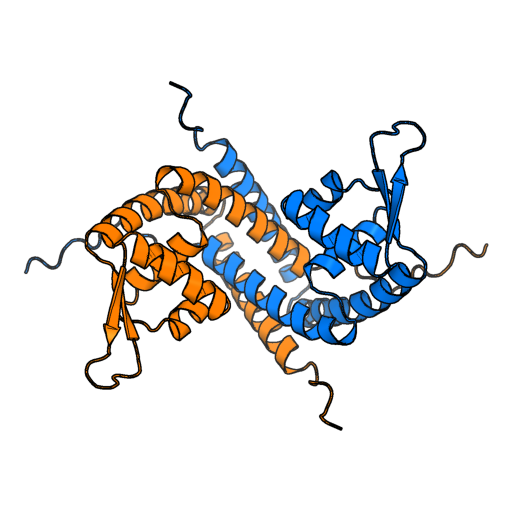.38 106 ALA A CA 1
ATOM 802 C C . ALA A 1 106 ? 5.793 -18.781 -19.359 1 98.38 106 ALA A C 1
ATOM 804 O O . ALA A 1 106 ? 6.602 -18.562 -18.453 1 98.38 106 ALA A O 1
ATOM 805 N N . GLY A 1 107 ? 4.488 -18.359 -19.328 1 98.44 107 GLY A N 1
ATOM 806 C CA . GLY A 1 107 ? 3.955 -17.656 -18.172 1 98.44 107 GLY A CA 1
ATOM 807 C C . GLY A 1 107 ? 3.977 -18.484 -16.906 1 98.44 107 GLY A C 1
ATOM 808 O O . GLY A 1 107 ? 4.293 -17.969 -15.828 1 98.44 107 GLY A O 1
ATOM 809 N N . THR A 1 108 ? 3.693 -19.734 -17.062 1 97.81 108 THR A N 1
ATOM 810 C CA . THR A 1 108 ? 3.717 -20.656 -15.922 1 97.81 108 THR A CA 1
ATOM 811 C C . THR A 1 108 ? 5.137 -20.812 -15.383 1 97.81 108 THR A C 1
ATOM 813 O O . THR A 1 108 ? 5.348 -20.812 -14.164 1 97.81 108 THR A O 1
ATOM 816 N N . ALA A 1 109 ? 6.098 -20.906 -16.266 1 97.62 109 ALA A N 1
ATOM 817 C CA . ALA A 1 109 ? 7.496 -21.062 -15.859 1 97.62 109 ALA A CA 1
ATOM 818 C C . ALA A 1 109 ? 7.98 -19.812 -15.117 1 97.62 109 ALA A C 1
ATOM 820 O O . ALA A 1 109 ? 8.625 -19.922 -14.07 1 97.62 109 ALA A O 1
ATOM 821 N N . VAL A 1 110 ? 7.629 -18.641 -15.625 1 97.69 110 VAL A N 1
ATOM 822 C CA . VAL A 1 110 ? 8.023 -17.391 -14.992 1 97.69 110 VAL A CA 1
ATOM 823 C C . VAL A 1 110 ? 7.328 -17.25 -13.641 1 97.69 110 VAL A C 1
ATOM 825 O O . VAL A 1 110 ? 7.945 -16.844 -12.656 1 97.69 110 VAL A O 1
ATOM 828 N N . MET A 1 111 ? 6.066 -17.594 -13.617 1 97.38 111 MET A N 1
ATOM 829 C CA . MET A 1 111 ? 5.309 -17.562 -12.367 1 97.38 111 MET A CA 1
ATOM 830 C C . MET A 1 111 ? 5.949 -18.453 -11.312 1 97.38 111 MET A C 1
ATOM 832 O O . MET A 1 111 ? 6.102 -18.062 -10.156 1 97.38 111 MET A O 1
ATOM 836 N N . ARG A 1 112 ? 6.371 -19.625 -11.672 1 96.75 112 ARG A N 1
ATOM 837 C CA . ARG A 1 112 ? 6.961 -20.562 -10.727 1 96.75 112 ARG A CA 1
ATOM 838 C C . ARG A 1 112 ? 8.281 -20.031 -10.172 1 96.75 112 ARG A C 1
ATOM 840 O O . ARG A 1 112 ? 8.539 -20.125 -8.969 1 96.75 112 ARG A O 1
ATOM 847 N N . ASP A 1 113 ? 9.055 -19.531 -11.023 1 96.69 113 ASP A N 1
ATOM 848 C CA . ASP A 1 113 ? 10.32 -18.938 -10.594 1 96.69 113 ASP A CA 1
ATOM 849 C C . ASP A 1 113 ? 10.086 -17.75 -9.664 1 96.69 113 ASP A C 1
ATOM 851 O O . ASP A 1 113 ? 10.648 -17.688 -8.57 1 96.69 113 ASP A O 1
ATOM 855 N N . ALA A 1 114 ? 9.242 -16.812 -10.094 1 97.38 114 ALA A N 1
ATOM 856 C CA . ALA A 1 114 ? 8.914 -15.633 -9.305 1 97.38 114 ALA A CA 1
ATOM 857 C C . ALA A 1 114 ? 8.297 -16.016 -7.957 1 97.38 114 ALA A C 1
ATOM 859 O O . ALA A 1 114 ? 8.648 -15.445 -6.922 1 97.38 114 ALA A O 1
ATOM 860 N N . ASP A 1 115 ? 7.434 -17 -8.016 1 97 115 ASP A N 1
ATOM 861 C CA . ASP A 1 115 ? 6.719 -17.391 -6.809 1 97 115 ASP A CA 1
ATOM 862 C C . ASP A 1 115 ? 7.676 -18.016 -5.785 1 97 115 ASP A C 1
ATOM 864 O O . ASP A 1 115 ? 7.535 -17.781 -4.582 1 97 115 ASP A O 1
ATOM 868 N N . ALA A 1 116 ? 8.617 -18.828 -6.277 1 96.56 116 ALA A N 1
ATOM 869 C CA . ALA A 1 116 ? 9.609 -19.391 -5.375 1 96.56 116 ALA A CA 1
ATOM 870 C C . ALA A 1 116 ? 10.359 -18.297 -4.625 1 96.56 116 ALA A C 1
ATOM 872 O O . ALA A 1 116 ? 10.625 -18.438 -3.426 1 96.56 116 ALA A O 1
ATOM 873 N N . ARG A 1 117 ? 10.664 -17.234 -5.277 1 95.94 117 ARG A N 1
ATOM 874 C CA . ARG A 1 117 ? 11.383 -16.109 -4.688 1 95.94 117 ARG A CA 1
ATOM 875 C C . ARG A 1 117 ? 10.5 -15.352 -3.711 1 95.94 117 ARG A C 1
ATOM 877 O O . ARG A 1 117 ? 10.922 -15.023 -2.6 1 95.94 117 ARG A O 1
ATOM 884 N N . ALA A 1 118 ? 9.25 -15.109 -4.086 1 96.75 118 ALA A N 1
ATOM 885 C CA . ALA A 1 118 ? 8.305 -14.391 -3.229 1 96.75 118 ALA A CA 1
ATOM 886 C C . ALA A 1 118 ? 7.98 -15.195 -1.976 1 96.75 118 ALA A C 1
ATOM 888 O O . ALA A 1 118 ? 7.855 -14.641 -0.884 1 96.75 118 ALA A O 1
ATOM 889 N N . VAL A 1 119 ? 7.863 -16.5 -2.162 1 96.81 119 VAL A N 1
ATOM 890 C CA . VAL A 1 119 ? 7.523 -17.391 -1.059 1 96.81 119 VAL A CA 1
ATOM 891 C C . VAL A 1 119 ? 8.656 -17.391 -0.033 1 96.81 119 VAL A C 1
ATOM 893 O O . VAL A 1 119 ? 8.406 -17.469 1.173 1 96.81 119 VAL A O 1
ATOM 896 N N . ARG A 1 120 ? 9.883 -17.312 -0.498 1 95.62 120 ARG A N 1
ATOM 897 C CA . ARG A 1 120 ? 11.016 -17.234 0.427 1 95.62 120 ARG A CA 1
ATOM 898 C C . ARG A 1 120 ? 10.906 -16.016 1.332 1 95.62 120 ARG A C 1
ATOM 900 O O . ARG A 1 120 ? 11.172 -16.109 2.533 1 95.62 120 ARG A O 1
ATOM 907 N N . VAL A 1 121 ? 10.523 -14.891 0.78 1 96.75 121 VAL A N 1
ATOM 908 C CA . VAL A 1 121 ? 10.32 -13.672 1.558 1 96.75 121 VAL A CA 1
ATOM 909 C C . VAL A 1 121 ? 9.203 -13.891 2.576 1 96.75 121 VAL A C 1
ATOM 911 O O . VAL A 1 121 ? 9.367 -13.586 3.762 1 96.75 121 VAL A O 1
ATOM 914 N N . GLU A 1 122 ? 8.055 -14.445 2.129 1 97.56 122 GLU A N 1
ATOM 915 C CA . GLU A 1 122 ? 6.887 -14.672 2.98 1 97.56 122 GLU A CA 1
ATOM 916 C C . GLU A 1 122 ? 7.223 -15.609 4.137 1 97.56 122 GLU A C 1
ATOM 918 O O . GLU A 1 122 ? 6.84 -15.352 5.281 1 97.56 122 GLU A O 1
ATOM 923 N N . ARG A 1 123 ? 7.969 -16.656 3.855 1 96.75 123 ARG A N 1
ATOM 924 C CA . ARG A 1 123 ? 8.32 -17.641 4.875 1 96.75 123 ARG A CA 1
ATOM 925 C C . ARG A 1 123 ? 9.297 -17.062 5.887 1 96.75 123 ARG A C 1
ATOM 927 O O . ARG A 1 123 ? 9.203 -17.328 7.086 1 96.75 123 ARG A O 1
ATOM 934 N N . ALA A 1 124 ? 10.258 -16.281 5.398 1 96.69 124 ALA A N 1
ATOM 935 C CA . ALA A 1 124 ? 11.211 -15.641 6.297 1 96.69 124 ALA A CA 1
ATOM 936 C C . ALA A 1 124 ? 10.5 -14.711 7.277 1 96.69 124 ALA A C 1
ATOM 938 O O . ALA A 1 124 ? 10.797 -14.719 8.477 1 96.69 124 ALA A O 1
ATOM 939 N N . VAL A 1 125 ? 9.555 -13.969 6.824 1 97.69 125 VAL A N 1
ATOM 940 C CA . VAL A 1 125 ? 8.805 -13.047 7.672 1 97.69 125 VAL A CA 1
ATOM 941 C C . VAL A 1 125 ? 7.902 -13.828 8.617 1 97.69 125 VAL A C 1
ATOM 943 O O . VAL A 1 125 ? 7.848 -13.531 9.82 1 97.69 125 VAL A O 1
ATOM 946 N N . ALA A 1 126 ? 7.203 -14.828 8.086 1 97.5 126 ALA A N 1
ATOM 947 C CA . ALA A 1 126 ? 6.305 -15.641 8.906 1 97.5 126 ALA A CA 1
ATOM 948 C C . ALA A 1 126 ? 7.055 -16.297 10.062 1 97.5 126 ALA A C 1
ATOM 950 O O . ALA A 1 126 ? 6.504 -16.453 11.156 1 97.5 126 ALA A O 1
ATOM 951 N N . ALA A 1 127 ? 8.289 -16.641 9.852 1 97.31 127 ALA A N 1
ATOM 952 C CA . ALA A 1 127 ? 9.109 -17.312 10.859 1 97.31 127 ALA A CA 1
ATOM 953 C C . ALA A 1 127 ? 9.359 -16.391 12.055 1 97.31 127 ALA A C 1
ATOM 955 O O . ALA A 1 127 ? 9.75 -16.859 13.133 1 97.31 127 ALA A O 1
ATOM 956 N N . GLY A 1 128 ? 9.156 -15.094 11.875 1 97.81 128 GLY A N 1
ATOM 957 C CA . GLY A 1 128 ? 9.344 -14.133 12.953 1 97.81 128 GLY A CA 1
ATOM 958 C C . GLY A 1 128 ? 8.148 -14.023 13.875 1 97.81 128 GLY A C 1
ATOM 959 O O . GLY A 1 128 ? 8.164 -13.258 14.836 1 97.81 128 GLY A O 1
ATOM 960 N N . PHE A 1 129 ? 7.129 -14.852 13.625 1 98.25 129 PHE A N 1
ATOM 961 C CA . PHE A 1 129 ? 5.906 -14.859 14.414 1 98.25 129 PHE A CA 1
ATOM 962 C C . PHE A 1 129 ? 5.582 -16.266 14.898 1 98.25 129 PHE A C 1
ATOM 964 O O . PHE A 1 129 ? 5.832 -17.25 14.188 1 98.25 129 PHE A O 1
ATOM 971 N N . THR A 1 130 ? 4.992 -16.438 16.094 1 98.25 130 THR A N 1
ATOM 972 C CA . THR A 1 130 ? 4.363 -17.688 16.484 1 98.25 130 THR A CA 1
ATOM 973 C C . THR A 1 130 ? 3.078 -17.922 15.695 1 98.25 130 THR A C 1
ATOM 975 O O . THR A 1 130 ? 2.543 -16.984 15.086 1 98.25 130 THR A O 1
ATOM 978 N N . ASP A 1 131 ? 2.619 -19.156 15.75 1 97.25 131 ASP A N 1
ATOM 979 C CA . ASP A 1 131 ? 1.362 -19.453 15.078 1 97.25 131 ASP A CA 1
ATOM 980 C C . ASP A 1 131 ? 0.224 -18.594 15.625 1 97.25 131 ASP A C 1
ATOM 982 O O . ASP A 1 131 ? -0.622 -18.125 14.867 1 97.25 131 ASP A O 1
ATOM 986 N N . ALA A 1 132 ? 0.227 -18.344 16.875 1 98 132 ALA A N 1
ATOM 987 C CA . ALA A 1 132 ? -0.814 -17.547 17.516 1 98 132 ALA A CA 1
ATOM 988 C C . ALA A 1 132 ? -0.717 -16.078 17.094 1 98 132 ALA A C 1
ATOM 990 O O . ALA A 1 132 ? -1.736 -15.43 16.844 1 98 132 ALA A O 1
ATOM 991 N N . GLU A 1 133 ? 0.498 -15.57 17 1 98.06 133 GLU A N 1
ATOM 992 C CA . GLU A 1 133 ? 0.709 -14.188 16.562 1 98.06 133 GLU A CA 1
ATOM 993 C C . GLU A 1 133 ? 0.284 -14 15.109 1 98.06 133 GLU A C 1
ATOM 995 O O . GLU A 1 133 ? -0.325 -12.984 14.766 1 98.06 133 GLU A O 1
ATOM 1000 N N . ARG A 1 134 ? 0.576 -14.984 14.297 1 97.62 134 ARG A N 1
ATOM 1001 C CA . ARG A 1 134 ? 0.184 -14.922 12.891 1 97.62 134 ARG A CA 1
ATOM 1002 C C . ARG A 1 134 ? -1.334 -14.883 12.75 1 97.62 134 ARG A C 1
ATOM 1004 O O . ARG A 1 134 ? -1.873 -14.086 11.977 1 97.62 134 ARG A O 1
ATOM 1011 N N . ALA A 1 135 ? -1.943 -15.734 13.492 1 98 135 ALA A N 1
ATOM 1012 C CA . ALA A 1 135 ? -3.402 -15.781 13.445 1 98 135 ALA A CA 1
ATOM 1013 C C . ALA A 1 135 ? -4.012 -14.469 13.922 1 98 135 ALA A C 1
ATOM 1015 O O . ALA A 1 135 ? -4.961 -13.961 13.32 1 98 135 ALA A O 1
ATOM 1016 N N . THR A 1 136 ? -3.471 -13.898 14.961 1 98.38 136 THR A N 1
ATOM 1017 C CA . THR A 1 136 ? -3.941 -12.625 15.492 1 98.38 136 THR A CA 1
ATOM 1018 C C . THR A 1 136 ? -3.732 -11.508 14.484 1 98.38 136 THR A C 1
ATOM 1020 O O . THR A 1 136 ? -4.629 -10.695 14.258 1 98.38 136 THR A O 1
ATOM 1023 N N . LEU A 1 137 ? -2.547 -11.484 13.891 1 98.31 137 LEU A N 1
ATOM 1024 C CA . LEU A 1 137 ? -2.234 -10.469 12.891 1 98.31 137 LEU A CA 1
ATOM 1025 C C . LEU A 1 137 ? -3.191 -10.562 11.703 1 98.31 137 LEU A C 1
ATOM 1027 O O . LEU A 1 137 ? -3.736 -9.547 11.266 1 98.31 137 LEU A O 1
ATOM 1031 N N . GLN A 1 138 ? -3.428 -11.773 11.227 1 98.38 138 GLN A N 1
ATOM 1032 C CA . GLN A 1 138 ? -4.348 -11.992 10.117 1 98.38 138 GLN A CA 1
ATOM 1033 C C . GLN A 1 138 ? -5.758 -11.531 10.469 1 98.38 138 GLN A C 1
ATOM 1035 O O . GLN A 1 138 ? -6.41 -10.852 9.672 1 98.38 138 GLN A O 1
ATOM 1040 N N . ASP A 1 139 ? -6.168 -11.836 11.648 1 98.44 139 ASP A N 1
ATOM 1041 C CA . ASP A 1 139 ? -7.508 -11.469 12.094 1 98.44 139 ASP A CA 1
ATOM 1042 C C . ASP A 1 139 ? -7.652 -9.945 12.195 1 98.44 139 ASP A C 1
ATOM 1044 O O . ASP A 1 139 ? -8.625 -9.375 11.703 1 98.44 139 ASP A O 1
ATOM 1048 N N . LEU A 1 140 ? -6.715 -9.289 12.789 1 98.62 140 LEU A N 1
ATOM 1049 C CA . LEU A 1 140 ? -6.781 -7.848 13 1 98.62 140 LEU A CA 1
ATOM 1050 C C . LEU A 1 140 ? -6.676 -7.098 11.672 1 98.62 140 LEU A C 1
ATOM 1052 O O . LEU A 1 140 ? -7.355 -6.09 11.469 1 98.62 140 LEU A O 1
ATOM 1056 N N . LEU A 1 141 ? -5.836 -7.613 10.773 1 98.62 141 LEU A N 1
ATOM 1057 C CA . LEU A 1 141 ? -5.711 -6.984 9.461 1 98.62 141 LEU A CA 1
ATOM 1058 C C . LEU A 1 141 ? -6.988 -7.16 8.648 1 98.62 141 LEU A C 1
ATOM 1060 O O . LEU A 1 141 ? -7.383 -6.258 7.906 1 98.62 141 LEU A O 1
ATOM 1064 N N . THR A 1 142 ? -7.617 -8.344 8.758 1 98.62 142 THR A N 1
ATOM 1065 C CA . THR A 1 142 ? -8.898 -8.57 8.102 1 98.62 142 THR A CA 1
ATOM 1066 C C . THR A 1 142 ? -9.953 -7.59 8.625 1 98.62 142 THR A C 1
ATOM 1068 O O . THR A 1 142 ? -10.656 -6.953 7.836 1 98.62 142 THR A O 1
ATOM 1071 N N . ARG A 1 143 ? -10.008 -7.43 9.875 1 98.56 143 ARG A N 1
ATOM 1072 C CA . ARG A 1 143 ? -10.953 -6.488 10.477 1 98.56 143 ARG A CA 1
ATOM 1073 C C . ARG A 1 143 ? -10.625 -5.055 10.062 1 98.56 143 ARG A C 1
ATOM 1075 O O . ARG A 1 143 ? -11.531 -4.262 9.789 1 98.56 143 ARG A O 1
ATOM 1082 N N . CYS A 1 144 ? -9.336 -4.723 10.031 1 98.19 144 CYS A N 1
ATOM 1083 C CA . CYS A 1 144 ? -8.906 -3.402 9.586 1 98.19 144 CYS A CA 1
ATOM 1084 C C . CYS A 1 144 ? -9.43 -3.1 8.188 1 98.19 144 CYS A C 1
ATOM 1086 O O . CYS A 1 144 ? -10.023 -2.045 7.961 1 98.19 144 CYS A O 1
ATOM 1088 N N . ALA A 1 145 ? -9.234 -4.066 7.289 1 97.88 145 ALA A N 1
ATOM 1089 C CA . ALA A 1 145 ? -9.695 -3.898 5.914 1 97.88 145 ALA A CA 1
ATOM 1090 C C . ALA A 1 145 ? -11.211 -3.719 5.867 1 97.88 145 ALA A C 1
ATOM 1092 O O . ALA A 1 145 ? -11.719 -2.836 5.168 1 97.88 145 ALA A O 1
ATOM 1093 N N . ASP A 1 146 ? -11.953 -4.496 6.641 1 98 146 ASP A N 1
ATOM 1094 C CA . ASP A 1 146 ? -13.406 -4.422 6.676 1 98 146 ASP A CA 1
ATOM 1095 C C . ASP A 1 146 ? -13.875 -3.061 7.188 1 98 146 ASP A C 1
ATOM 1097 O O . ASP A 1 146 ? -14.836 -2.492 6.668 1 98 146 ASP A O 1
ATOM 1101 N N . LEU A 1 147 ? -13.25 -2.549 8.195 1 97.81 147 LEU A N 1
ATOM 1102 C CA . LEU A 1 147 ? -13.625 -1.266 8.781 1 97.81 147 LEU A CA 1
ATOM 1103 C C . LEU A 1 147 ? -13.344 -0.122 7.812 1 97.81 147 LEU A C 1
ATOM 1105 O O . LEU A 1 147 ? -14.172 0.779 7.66 1 97.81 147 LEU A O 1
ATOM 1109 N N . PHE A 1 148 ? -12.195 -0.183 7.121 1 97.56 148 PHE A N 1
ATOM 1110 C CA . PHE A 1 148 ? -11.914 0.838 6.117 1 97.56 148 PHE A CA 1
ATOM 1111 C C . PHE A 1 148 ? -12.938 0.791 4.996 1 97.56 148 PHE A C 1
ATOM 1113 O O . PHE A 1 148 ? -13.383 1.833 4.512 1 97.56 148 PHE A O 1
ATOM 1120 N N . ASP A 1 149 ? -13.32 -0.389 4.586 1 95.81 149 ASP A N 1
ATOM 1121 C CA . ASP A 1 149 ? -14.328 -0.539 3.541 1 95.81 149 ASP A CA 1
ATOM 1122 C C . ASP A 1 149 ? -15.664 0.062 3.977 1 95.81 149 ASP A C 1
ATOM 1124 O O . ASP A 1 149 ? -16.375 0.661 3.166 1 95.81 149 ASP A O 1
ATOM 1128 N N . SER A 1 150 ? -15.969 -0.09 5.223 1 94.81 150 SER A N 1
ATOM 1129 C CA . SER A 1 150 ? -17.25 0.364 5.742 1 94.81 150 SER A CA 1
ATOM 1130 C C . SER A 1 150 ? -17.297 1.886 5.84 1 94.81 150 SER A C 1
ATOM 1132 O O . SER A 1 150 ? -18.359 2.49 5.664 1 94.81 150 SER A O 1
ATOM 1134 N N . VAL A 1 151 ? -16.203 2.508 6.18 1 90.62 151 VAL A N 1
ATOM 1135 C CA . VAL A 1 151 ? -16.141 3.959 6.324 1 90.62 151 VAL A CA 1
ATOM 1136 C C . VAL A 1 151 ? -16.328 4.621 4.961 1 90.62 151 VAL A C 1
ATOM 1138 O O . VAL A 1 151 ? -16.938 5.688 4.859 1 90.62 151 VAL A O 1
ATOM 1141 N N . GLN A 1 152 ? -15.781 4.148 3.918 1 81.38 152 GLN A N 1
ATOM 1142 C CA . GLN A 1 152 ? -15.922 4.684 2.568 1 81.38 152 GLN A CA 1
ATOM 1143 C C . GLN A 1 152 ? -17.391 4.758 2.158 1 81.38 152 GLN A C 1
ATOM 1145 O O . GLN A 1 152 ? -17.812 5.703 1.485 1 81.38 152 GLN A O 1
ATOM 1150 N N . SER A 1 153 ? -18.172 3.82 2.588 1 70.12 153 SER A N 1
ATOM 1151 C CA . SER A 1 153 ? -19.578 3.76 2.223 1 70.12 153 SER A CA 1
ATOM 1152 C C . SER A 1 153 ? -20.391 4.805 2.977 1 70.12 153 SER A C 1
ATOM 1154 O O . SER A 1 153 ? -21.469 5.211 2.521 1 70.12 153 SER A O 1
ATOM 1156 N N . GLU A 1 154 ? -19.938 5.246 4.152 1 59.5 154 GLU A N 1
ATOM 1157 C CA . GLU A 1 154 ? -20.688 6.191 4.977 1 59.5 154 GLU A CA 1
ATOM 1158 C C . GLU A 1 154 ? -20.344 7.633 4.605 1 59.5 154 GLU A C 1
ATOM 1160 O O . GLU A 1 154 ? -21 8.57 5.066 1 59.5 154 GLU A O 1
ATOM 1165 N N . THR A 1 155 ? -19.266 7.891 4.008 1 55.84 155 THR A N 1
ATOM 1166 C CA . THR A 1 155 ? -18.953 9.266 3.639 1 55.84 155 THR A CA 1
ATOM 1167 C C . THR A 1 155 ? -19.844 9.727 2.482 1 55.84 155 THR A C 1
ATOM 1169 O O . THR A 1 155 ? -19.812 9.148 1.396 1 55.84 155 THR A O 1
ATOM 1172 N N . PRO A 1 156 ? -20.938 10.445 2.746 1 49.22 156 PRO A N 1
ATOM 1173 C CA . PRO A 1 156 ? -21.906 10.906 1.754 1 49.22 156 PRO A CA 1
ATOM 1174 C C . PRO A 1 156 ? -21.25 11.484 0.505 1 49.22 156 PRO A C 1
ATOM 1176 O O . PRO A 1 156 ? -20.219 12.148 0.602 1 49.22 156 PRO A O 1
ATOM 1179 N N . SER A 1 157 ? -21.203 10.727 -0.572 1 44.75 157 SER A N 1
ATOM 1180 C CA . SER A 1 157 ? -20.953 11.422 -1.832 1 44.75 157 SER A CA 1
ATOM 1181 C C . SER A 1 157 ? -21.609 12.805 -1.837 1 44.75 157 SER A C 1
ATOM 1183 O O . SER A 1 157 ? -22.719 12.969 -1.334 1 44.75 157 SER A O 1
ATOM 1185 N N . ALA A 1 158 ? -20.859 13.938 -1.84 1 43.94 158 ALA A N 1
ATOM 1186 C CA . ALA A 1 158 ? -21.547 15.203 -2.08 1 43.94 158 ALA A CA 1
ATOM 1187 C C . ALA A 1 158 ? -22.781 14.992 -2.959 1 43.94 158 ALA A C 1
ATOM 1189 O O . ALA A 1 158 ? -22.719 14.273 -3.961 1 43.94 158 ALA A O 1
ATOM 1190 N N . THR A 1 159 ? -23.984 14.938 -2.5 1 34.19 159 THR A N 1
ATOM 1191 C CA . THR A 1 159 ? -25.281 14.969 -3.164 1 34.19 159 THR A CA 1
ATOM 1192 C C . THR A 1 159 ? -25.25 15.859 -4.398 1 34.19 159 THR A C 1
ATOM 1194 O O . THR A 1 159 ? -24.891 17.031 -4.309 1 34.19 159 THR A O 1
ATOM 1197 N N . LYS A 1 160 ? -25.375 15.289 -5.59 1 37.72 160 LYS A N 1
ATOM 1198 C CA . LYS A 1 160 ? -25.859 16.031 -6.75 1 37.72 160 LYS A CA 1
ATOM 1199 C C . LYS A 1 160 ? -26.984 16.984 -6.355 1 37.72 160 LYS A C 1
ATOM 1201 O O . LYS A 1 160 ? -28.078 16.562 -6.004 1 37.72 160 LYS A O 1
ATOM 1206 N N . GLY A 1 161 ? -26.641 17.844 -5.344 1 23.73 161 GLY A N 1
ATOM 1207 C CA . GLY A 1 161 ? -27.594 18.953 -5.434 1 23.73 161 GLY A CA 1
ATOM 1208 C C . GLY A 1 161 ? -27.359 19.844 -6.633 1 23.73 161 GLY A C 1
ATOM 1209 O O . GLY A 1 161 ? -26.234 19.906 -7.156 1 23.73 161 GLY A O 1
ATOM 1210 N N . MET B 1 1 ? -3.836 -41.031 -13.719 1 29.08 1 MET B N 1
ATOM 1211 C CA . MET B 1 1 ? -3.195 -41.062 -12.406 1 29.08 1 MET B CA 1
ATOM 1212 C C . MET B 1 1 ? -2.363 -39.781 -12.188 1 29.08 1 MET B C 1
ATOM 1214 O O . MET B 1 1 ? -1.872 -39.531 -11.086 1 29.08 1 MET B O 1
ATOM 1218 N N . GLY B 1 2 ? -1.604 -39.188 -13.18 1 30.11 2 GLY B N 1
ATOM 1219 C CA . GLY B 1 2 ? -0.684 -38.156 -13.602 1 30.11 2 GLY B CA 1
ATOM 1220 C C . GLY B 1 2 ? -1.114 -36.75 -13.172 1 30.11 2 GLY B C 1
ATOM 1221 O O . GLY B 1 2 ? -0.788 -35.781 -13.828 1 30.11 2 GLY B O 1
ATOM 1222 N N . GLY B 1 3 ? -2.139 -36.562 -12.516 1 33.97 3 GLY B N 1
ATOM 1223 C CA . GLY B 1 3 ? -2.793 -35.594 -11.648 1 33.97 3 GLY B CA 1
ATOM 1224 C C . GLY B 1 3 ? -1.821 -34.812 -10.773 1 33.97 3 GLY B C 1
ATOM 1225 O O . GLY B 1 3 ? -1.575 -35.188 -9.625 1 33.97 3 GLY B O 1
ATOM 1226 N N . TYR B 1 4 ? -0.558 -34.625 -11.188 1 32.62 4 TYR B N 1
ATOM 1227 C CA . TYR B 1 4 ? 0.766 -34.156 -10.797 1 32.62 4 TYR B CA 1
ATOM 1228 C C . TYR B 1 4 ? 0.68 -33.219 -9.602 1 32.62 4 TYR B C 1
ATOM 1230 O O . TYR B 1 4 ? -0.382 -32.656 -9.312 1 32.62 4 TYR B O 1
ATOM 1238 N N . ASP B 1 5 ? 1.859 -33.062 -8.672 1 35 5 ASP B N 1
ATOM 1239 C CA . ASP B 1 5 ? 2.537 -32.438 -7.527 1 35 5 ASP B CA 1
ATOM 1240 C C . ASP B 1 5 ? 2.25 -30.938 -7.453 1 35 5 ASP B C 1
ATOM 1242 O O . ASP B 1 5 ? 2.857 -30.156 -8.172 1 35 5 ASP B O 1
ATOM 1246 N N . ARG B 1 6 ? 1.223 -30.484 -7.926 1 39.91 6 ARG B N 1
ATOM 1247 C CA . ARG B 1 6 ? 1.024 -29.125 -7.438 1 39.91 6 ARG B CA 1
ATOM 1248 C C . ARG B 1 6 ? 1.983 -28.812 -6.293 1 39.91 6 ARG B C 1
ATOM 1250 O O . ARG B 1 6 ? 1.844 -29.344 -5.191 1 39.91 6 ARG B O 1
ATOM 1257 N N . VAL B 1 7 ? 3.223 -28.922 -6.566 1 41.38 7 VAL B N 1
ATOM 1258 C CA . VAL B 1 7 ? 4.488 -28.812 -5.844 1 41.38 7 VAL B CA 1
ATOM 1259 C C . VAL B 1 7 ? 4.277 -28.016 -4.555 1 41.38 7 VAL B C 1
ATOM 1261 O O . VAL B 1 7 ? 3.613 -26.984 -4.555 1 41.38 7 VAL B O 1
ATOM 1264 N N . MET B 1 8 ? 4.176 -28.688 -3.348 1 44.53 8 MET B N 1
ATOM 1265 C CA . MET B 1 8 ? 4.25 -28.422 -1.913 1 44.53 8 MET B CA 1
ATOM 1266 C C . MET B 1 8 ? 4.879 -27.062 -1.638 1 44.53 8 MET B C 1
ATOM 1268 O O . MET B 1 8 ? 4.957 -26.625 -0.486 1 44.53 8 MET B O 1
ATOM 1272 N N . THR B 1 9 ? 5.66 -26.562 -2.627 1 55.31 9 THR B N 1
ATOM 1273 C CA . THR B 1 9 ? 6.418 -25.359 -2.293 1 55.31 9 THR B CA 1
ATOM 1274 C C . THR B 1 9 ? 5.551 -24.109 -2.455 1 55.31 9 THR B C 1
ATOM 1276 O O . THR B 1 9 ? 6.043 -22.984 -2.352 1 55.31 9 THR B O 1
ATOM 1279 N N . SER B 1 10 ? 4.137 -24.406 -2.744 1 74.06 10 SER B N 1
ATOM 1280 C CA . SER B 1 10 ? 3.305 -23.25 -3.053 1 74.06 10 SER B CA 1
ATOM 1281 C C . SER B 1 10 ? 2.68 -22.672 -1.791 1 74.06 10 SER B C 1
ATOM 1283 O O . SER B 1 10 ? 2.43 -23.391 -0.824 1 74.06 10 SER B O 1
ATOM 1285 N N . LEU B 1 11 ? 2.814 -21.672 -1.479 1 90.12 11 LEU B N 1
ATOM 1286 C CA . LEU B 1 11 ? 2.178 -20.891 -0.425 1 90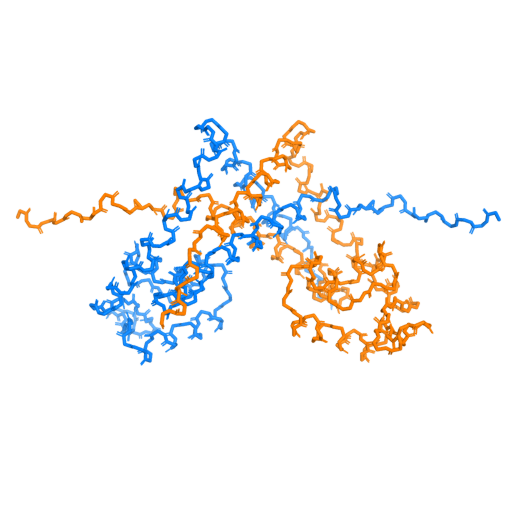.12 11 LEU B CA 1
ATOM 1287 C C . LEU B 1 11 ? 1.027 -20.047 -0.983 1 90.12 11 LEU B C 1
ATOM 1289 O O . LEU B 1 11 ? 1.246 -18.969 -1.53 1 90.12 11 LEU B O 1
ATOM 1293 N N . PRO B 1 12 ? -0.243 -20.703 -0.839 1 92 12 PRO B N 1
ATOM 1294 C CA . PRO B 1 12 ? -1.371 -19.922 -1.366 1 92 12 PRO B CA 1
ATOM 1295 C C . PRO B 1 12 ? -1.404 -18.5 -0.836 1 92 12 PRO B C 1
ATOM 1297 O O . PRO B 1 12 ? -0.933 -18.234 0.274 1 92 12 PRO B O 1
ATOM 1300 N N . SER B 1 13 ? -1.986 -17.578 -1.716 1 91.5 13 SER B N 1
ATOM 1301 C CA . SER B 1 13 ? -2.055 -16.156 -1.345 1 91.5 13 SER B CA 1
ATOM 1302 C C . SER B 1 13 ? -2.701 -15.984 0.024 1 91.5 13 SER B C 1
ATOM 1304 O O . SER B 1 13 ? -2.293 -15.117 0.8 1 91.5 13 SER B O 1
ATOM 1306 N N . THR B 1 14 ? -3.676 -16.875 0.458 1 91.19 14 THR B N 1
ATOM 1307 C CA . THR B 1 14 ? -4.441 -16.75 1.693 1 91.19 14 THR B CA 1
ATOM 1308 C C . THR B 1 14 ? -3.588 -17.125 2.9 1 91.19 14 THR B C 1
ATOM 1310 O O . THR B 1 14 ? -3.975 -16.875 4.043 1 91.19 14 THR B O 1
ATOM 1313 N N . GLU B 1 15 ? -2.389 -17.625 2.637 1 93.25 15 GLU B N 1
ATOM 1314 C CA . GLU B 1 15 ? -1.508 -18.016 3.73 1 93.25 15 GLU B CA 1
ATOM 1315 C C . GLU B 1 15 ? -0.337 -17.047 3.877 1 93.25 15 GLU B C 1
ATOM 1317 O O . GLU B 1 15 ? 0.516 -17.234 4.75 1 93.25 15 GLU B O 1
ATOM 1322 N N . ARG B 1 16 ? -0.343 -16.016 3.068 1 96 16 ARG B N 1
ATOM 1323 C CA . ARG B 1 16 ? 0.753 -15.055 3.059 1 96 16 ARG B CA 1
ATOM 1324 C C . ARG B 1 16 ? 0.413 -13.828 3.896 1 96 16 ARG B C 1
ATOM 1326 O O . ARG B 1 16 ? -0.613 -13.188 3.672 1 96 16 ARG B O 1
ATOM 1333 N N . ILE B 1 17 ? 1.28 -13.5 4.824 1 97.5 17 ILE B N 1
ATOM 1334 C CA . ILE B 1 17 ? 1.109 -12.297 5.629 1 97.5 17 ILE B CA 1
ATOM 1335 C C . ILE B 1 17 ? 1.023 -11.07 4.723 1 97.5 17 ILE B C 1
ATOM 1337 O O . ILE B 1 17 ? 0.194 -10.188 4.941 1 97.5 17 ILE B O 1
ATOM 1341 N N . GLY B 1 18 ? 1.851 -11.078 3.686 1 97.69 18 GLY B N 1
ATOM 1342 C CA . GLY B 1 18 ? 1.891 -9.977 2.744 1 97.69 18 GLY B CA 1
ATOM 1343 C C . GLY B 1 18 ? 0.556 -9.719 2.07 1 97.69 18 GLY B C 1
ATOM 1344 O O . GLY B 1 18 ? 0.233 -8.57 1.74 1 97.69 18 GLY B O 1
ATOM 1345 N N . SER B 1 19 ? -0.232 -10.727 1.865 1 96.81 19 SER B N 1
ATOM 1346 C CA . SER B 1 19 ? -1.539 -10.57 1.235 1 96.81 19 SER B CA 1
ATOM 1347 C C . SER B 1 19 ? -2.504 -9.82 2.145 1 96.81 19 SER B C 1
ATOM 1349 O O . SER B 1 19 ? -3.307 -9.008 1.672 1 96.81 19 SER B O 1
ATOM 1351 N N . TYR B 1 20 ? -2.453 -10.023 3.455 1 97.94 20 TYR B N 1
ATOM 1352 C CA . TYR B 1 20 ? -3.32 -9.336 4.406 1 97.94 20 TYR B CA 1
ATOM 1353 C C . TYR B 1 20 ? -2.9 -7.879 4.578 1 97.94 20 TYR B C 1
ATOM 1355 O O . TYR B 1 20 ? -3.748 -6.992 4.68 1 97.94 20 TYR B O 1
ATOM 1363 N N . VAL B 1 21 ? -1.587 -7.641 4.594 1 98.44 21 VAL B N 1
ATOM 1364 C CA . VAL B 1 21 ? -1.065 -6.277 4.648 1 98.44 21 VAL B CA 1
ATOM 1365 C C . VAL B 1 21 ? -1.523 -5.5 3.418 1 98.44 21 VAL B C 1
ATOM 1367 O O . VAL B 1 21 ? -2.023 -4.379 3.535 1 98.44 21 VAL B O 1
ATOM 1370 N N . LYS B 1 22 ? -1.386 -6.105 2.291 1 97.06 22 LYS B N 1
ATOM 1371 C CA . LYS B 1 22 ? -1.77 -5.48 1.031 1 97.06 22 LYS B CA 1
ATOM 1372 C C . LYS B 1 22 ? -3.262 -5.16 1.008 1 97.06 22 LYS B C 1
ATOM 1374 O O . LYS B 1 22 ? -3.66 -4.059 0.618 1 97.06 22 LYS B O 1
ATOM 1379 N N . ARG B 1 23 ? -4.059 -6.078 1.431 1 97.12 23 ARG B N 1
ATOM 1380 C CA . ARG B 1 23 ? -5.504 -5.887 1.421 1 97.12 23 ARG B CA 1
ATOM 1381 C C . ARG B 1 23 ? -5.914 -4.754 2.357 1 97.12 23 ARG B C 1
ATOM 1383 O O . ARG B 1 23 ? -6.777 -3.941 2.018 1 97.12 23 ARG B O 1
ATOM 1390 N N . ALA B 1 24 ? -5.336 -4.68 3.514 1 98.19 24 ALA B N 1
ATOM 1391 C CA . ALA B 1 24 ? -5.621 -3.596 4.449 1 98.19 24 ALA B CA 1
ATOM 1392 C C . ALA B 1 24 ? -5.203 -2.246 3.871 1 98.19 24 ALA B C 1
ATOM 1394 O O . ALA B 1 24 ? -5.926 -1.257 4.004 1 98.19 24 ALA B O 1
ATOM 1395 N N . GLU B 1 25 ? -4.043 -2.219 3.25 1 97.5 25 GLU B N 1
ATOM 1396 C CA . GLU B 1 25 ? -3.543 -0.983 2.654 1 97.5 25 GLU B CA 1
ATOM 1397 C C . GLU B 1 25 ? -4.43 -0.531 1.497 1 97.5 25 GLU B C 1
ATOM 1399 O O . GLU B 1 25 ? -4.66 0.667 1.316 1 97.5 25 GLU B O 1
ATOM 1404 N N . GLN B 1 26 ? -4.914 -1.447 0.709 1 95.94 26 GLN B N 1
ATOM 1405 C CA . GLN B 1 26 ? -5.832 -1.123 -0.379 1 95.94 26 GLN B CA 1
ATOM 1406 C C . GLN B 1 26 ? -7.113 -0.485 0.153 1 95.94 26 GLN B C 1
ATOM 1408 O O . GLN B 1 26 ? -7.582 0.52 -0.385 1 95.94 26 GLN B O 1
ATOM 1413 N N . ALA B 1 27 ? -7.676 -1.08 1.164 1 97 27 ALA B N 1
ATOM 1414 C CA . ALA B 1 27 ? -8.891 -0.536 1.775 1 97 27 ALA B CA 1
ATOM 1415 C C . ALA B 1 27 ? -8.633 0.85 2.359 1 97 27 ALA B C 1
ATOM 1417 O O . ALA B 1 27 ? -9.453 1.756 2.209 1 97 27 ALA B O 1
ATOM 1418 N N . LEU B 1 28 ? -7.469 0.979 2.986 1 97.31 28 LEU B N 1
ATOM 1419 C CA . LEU B 1 28 ? -7.043 2.262 3.535 1 97.31 28 LEU B CA 1
ATOM 1420 C C . LEU B 1 28 ? -6.977 3.324 2.443 1 97.31 28 LEU B C 1
ATOM 1422 O O . LEU B 1 28 ? -7.535 4.414 2.598 1 97.31 28 LEU B O 1
ATOM 1426 N N . GLN B 1 29 ? -6.32 3.01 1.359 1 95.81 29 GLN B N 1
ATOM 1427 C CA . GLN B 1 29 ? -6.145 3.947 0.257 1 95.81 29 GLN B CA 1
ATOM 1428 C C . GLN B 1 29 ? -7.492 4.359 -0.336 1 95.81 29 GLN B C 1
ATOM 1430 O O . GLN B 1 29 ? -7.719 5.535 -0.617 1 95.81 29 GLN B O 1
ATOM 1435 N N . THR B 1 30 ? -8.359 3.395 -0.507 1 95.5 30 THR B N 1
ATOM 1436 C CA . THR B 1 30 ? -9.68 3.662 -1.061 1 95.5 30 THR B CA 1
ATOM 1437 C C . THR B 1 30 ? -10.469 4.59 -0.142 1 95.5 30 THR B C 1
ATOM 1439 O O . THR B 1 30 ? -11.062 5.566 -0.602 1 95.5 30 THR B O 1
ATOM 1442 N N . ALA B 1 31 ? -10.469 4.359 1.139 1 96.94 31 ALA B N 1
ATOM 1443 C CA . ALA B 1 31 ? -11.188 5.18 2.111 1 96.94 31 ALA B CA 1
ATOM 1444 C C . ALA B 1 31 ? -10.633 6.598 2.154 1 96.94 31 ALA B C 1
ATOM 1446 O O . ALA B 1 31 ? -11.391 7.57 2.184 1 96.94 31 ALA B O 1
ATOM 1447 N N . LYS B 1 32 ? -9.305 6.676 2.123 1 97.38 32 LYS B N 1
ATOM 1448 C CA . LYS B 1 32 ? -8.68 7.992 2.186 1 97.38 32 LYS B CA 1
ATOM 1449 C C . LYS B 1 32 ? -8.914 8.781 0.899 1 97.38 32 LYS B C 1
ATOM 1451 O O . LYS B 1 32 ? -9.133 9.992 0.937 1 97.38 32 LYS B O 1
ATOM 1456 N N . HIS B 1 33 ? -8.82 8.117 -0.199 1 96.06 33 HIS B N 1
ATOM 1457 C CA . HIS B 1 33 ? -9.094 8.766 -1.473 1 96.06 33 HIS B CA 1
ATOM 1458 C C . HIS B 1 33 ? -10.477 9.414 -1.476 1 96.06 33 HIS B C 1
ATOM 1460 O O . HIS B 1 33 ? -10.617 10.586 -1.831 1 96.06 33 HIS B O 1
ATOM 1466 N N . ALA B 1 34 ? -11.43 8.648 -1.066 1 96.06 34 ALA B N 1
ATOM 1467 C CA . ALA B 1 34 ? -12.805 9.148 -1.03 1 96.06 34 ALA B CA 1
ATOM 1468 C C . ALA B 1 34 ? -12.938 10.32 -0.059 1 96.06 34 ALA B C 1
ATOM 1470 O O . ALA B 1 34 ? -13.57 11.328 -0.374 1 96.06 34 ALA B O 1
ATOM 1471 N N . ALA B 1 35 ? -12.336 10.227 1.075 1 96.69 35 ALA B N 1
ATOM 1472 C CA . ALA B 1 35 ? -12.453 11.234 2.125 1 96.69 35 ALA B CA 1
ATOM 1473 C C . ALA B 1 35 ? -11.773 12.539 1.704 1 96.69 35 ALA B C 1
ATOM 1475 O O . ALA B 1 35 ? -12.211 13.625 2.1 1 96.69 35 ALA B O 1
ATOM 1476 N N . LEU B 1 36 ? -10.727 12.438 0.849 1 97.38 36 LEU B N 1
ATOM 1477 C CA . LEU B 1 36 ? -9.883 13.594 0.562 1 97.38 36 LEU B CA 1
ATOM 1478 C C . LEU B 1 36 ? -10.367 14.32 -0.688 1 97.38 36 LEU B C 1
ATOM 1480 O O . LEU B 1 36 ? -9.953 15.453 -0.951 1 97.38 36 LEU B O 1
ATOM 1484 N N . LYS B 1 37 ? -11.281 13.703 -1.39 1 95.75 37 LYS B N 1
ATOM 1485 C CA . LYS B 1 37 ? -11.75 14.242 -2.662 1 95.75 37 LYS B CA 1
ATOM 1486 C C . LYS B 1 37 ? -12.25 15.672 -2.496 1 95.75 37 LYS B C 1
ATOM 1488 O O . LYS B 1 37 ? -11.836 16.578 -3.227 1 95.75 37 LYS B O 1
ATOM 1493 N N . PRO B 1 38 ? -13.031 16.016 -1.473 1 95.88 38 PRO B N 1
ATOM 1494 C CA . PRO B 1 38 ? -13.547 17.375 -1.332 1 95.88 38 PRO B CA 1
ATOM 1495 C C . PRO B 1 38 ? -12.453 18.391 -0.992 1 95.88 38 PRO B C 1
ATOM 1497 O O . PRO B 1 38 ? -12.625 19.594 -1.215 1 95.88 38 PRO B O 1
ATOM 1500 N N . ALA B 1 39 ? -11.336 17.922 -0.451 1 96.31 39 ALA B N 1
ATOM 1501 C CA . ALA B 1 39 ? -10.258 18.828 -0.066 1 96.31 39 ALA B CA 1
ATOM 1502 C C . ALA B 1 39 ? -9.359 19.141 -1.258 1 96.31 39 ALA B C 1
ATOM 1504 O O . ALA B 1 39 ? -8.484 20.016 -1.168 1 96.31 39 ALA B O 1
ATOM 1505 N N . GLY B 1 40 ? -9.5 18.375 -2.33 1 96.44 40 GLY B N 1
ATOM 1506 C CA . GLY B 1 40 ? -8.789 18.672 -3.564 1 96.44 40 GLY B CA 1
ATOM 1507 C C . GLY B 1 40 ? -7.348 18.203 -3.551 1 96.44 40 GLY B C 1
ATOM 1508 O O . GLY B 1 40 ? -6.496 18.766 -4.234 1 96.44 40 GLY B O 1
ATOM 1509 N N . VAL B 1 41 ? -6.961 17.297 -2.691 1 97.94 41 VAL B N 1
ATOM 1510 C CA . VAL B 1 41 ? -5.617 16.719 -2.678 1 97.94 41 VAL B CA 1
ATOM 1511 C C . VAL B 1 41 ? -5.703 15.203 -2.777 1 97.94 41 VAL B C 1
ATOM 1513 O O . VAL B 1 41 ? -6.645 14.594 -2.266 1 97.94 41 VAL B O 1
ATOM 1516 N N . THR B 1 42 ? -4.758 14.594 -3.439 1 97 42 THR B N 1
ATOM 1517 C CA . THR B 1 42 ? -4.633 13.141 -3.492 1 97 42 THR B CA 1
ATOM 1518 C C . THR B 1 42 ? -4.027 12.609 -2.197 1 97 42 THR B C 1
ATOM 1520 O O . THR B 1 42 ? -3.539 13.375 -1.367 1 97 42 THR B O 1
ATOM 1523 N N . VAL B 1 43 ? -4.027 11.32 -2.051 1 96.75 43 VAL B N 1
ATOM 1524 C CA . VAL B 1 43 ? -3.5 10.695 -0.844 1 96.75 43 VAL B CA 1
ATOM 1525 C C . VAL B 1 43 ? -2.008 10.992 -0.716 1 96.75 43 VAL B C 1
ATOM 1527 O O . VAL B 1 43 ? -1.542 11.414 0.344 1 96.75 43 VAL B O 1
ATOM 1530 N N . PRO B 1 44 ? -1.202 10.922 -1.822 1 97.25 44 PRO B N 1
ATOM 1531 C CA . PRO B 1 44 ? 0.219 11.25 -1.69 1 97.25 44 PRO B CA 1
ATOM 1532 C C . PRO B 1 44 ? 0.457 12.727 -1.371 1 97.25 44 PRO B C 1
ATOM 1534 O O . PRO B 1 44 ? 1.38 13.055 -0.624 1 97.25 44 PRO B O 1
ATOM 1537 N N . GLN B 1 45 ? -0.327 13.562 -1.936 1 97.94 45 GLN B N 1
ATOM 1538 C CA . GLN B 1 45 ? -0.2 14.992 -1.646 1 97.94 45 GLN B CA 1
ATOM 1539 C C . GLN B 1 45 ? -0.534 15.281 -0.186 1 97.94 45 GLN B C 1
ATOM 1541 O O . GLN B 1 45 ? 0.176 16.047 0.478 1 97.94 45 GLN B O 1
ATOM 1546 N N . TYR B 1 46 ? -1.596 14.672 0.281 1 97.69 46 TYR B N 1
ATOM 1547 C CA . TYR B 1 46 ? -1.958 14.812 1.686 1 97.69 46 TYR B CA 1
ATOM 1548 C C . TYR B 1 46 ? -0.844 14.305 2.592 1 97.69 46 TYR B C 1
ATOM 1550 O O . TYR B 1 46 ? -0.499 14.945 3.586 1 97.69 46 TYR B O 1
ATOM 1558 N N . ALA B 1 47 ? -0.34 13.156 2.281 1 97.75 47 ALA B N 1
ATOM 1559 C CA . ALA B 1 47 ? 0.76 12.617 3.078 1 97.75 47 ALA B CA 1
ATOM 1560 C C . ALA B 1 47 ? 1.923 13.602 3.145 1 97.75 47 ALA B C 1
ATOM 1562 O O . ALA B 1 47 ? 2.496 13.828 4.215 1 97.75 47 ALA B O 1
ATOM 1563 N N . ALA B 1 48 ? 2.262 14.188 2.043 1 98.19 48 ALA B N 1
ATOM 1564 C CA . ALA B 1 48 ? 3.338 15.18 2.008 1 98.19 48 ALA B CA 1
ATOM 1565 C C . ALA B 1 48 ? 3.006 16.391 2.883 1 98.19 48 ALA B C 1
ATOM 1567 O O . ALA B 1 48 ? 3.838 16.828 3.682 1 98.19 48 ALA B O 1
ATOM 1568 N N . LEU B 1 49 ? 1.785 16.891 2.766 1 98.06 49 LEU B N 1
ATOM 1569 C CA . LEU B 1 49 ? 1.364 18.047 3.545 1 98.06 49 LEU B CA 1
ATOM 1570 C C . LEU B 1 49 ? 1.416 17.75 5.039 1 98.06 49 LEU B C 1
ATOM 1572 O O . LEU B 1 49 ? 1.881 18.578 5.828 1 98.06 49 LEU B O 1
ATOM 1576 N N . LEU B 1 50 ? 0.957 16.578 5.383 1 97.12 50 LEU B N 1
ATOM 1577 C CA . LEU B 1 50 ? 0.931 16.172 6.781 1 97.12 50 LEU B CA 1
ATOM 1578 C C . LEU B 1 50 ? 2.342 16.125 7.359 1 97.12 50 LEU B C 1
ATOM 1580 O O . LEU B 1 50 ? 2.6 16.703 8.414 1 97.12 50 LEU B O 1
ATOM 1584 N N . HIS B 1 51 ? 3.232 15.484 6.633 1 97.06 51 HIS B N 1
ATOM 1585 C CA . HIS B 1 51 ? 4.59 15.336 7.141 1 97.06 51 HIS B CA 1
ATOM 1586 C C . HIS B 1 51 ? 5.34 16.656 7.105 1 97.06 51 HIS B C 1
ATOM 1588 O O . HIS B 1 51 ? 6.18 16.938 7.969 1 97.06 51 HIS B O 1
ATOM 1594 N N . LEU B 1 52 ? 5.047 17.516 6.164 1 97.56 52 LEU B N 1
ATOM 1595 C CA . LEU B 1 52 ? 5.641 18.844 6.137 1 97.56 52 LEU B CA 1
ATOM 1596 C C . LEU B 1 52 ? 5.176 19.672 7.336 1 97.56 52 LEU B C 1
ATOM 1598 O O . LEU B 1 52 ? 5.957 20.438 7.902 1 97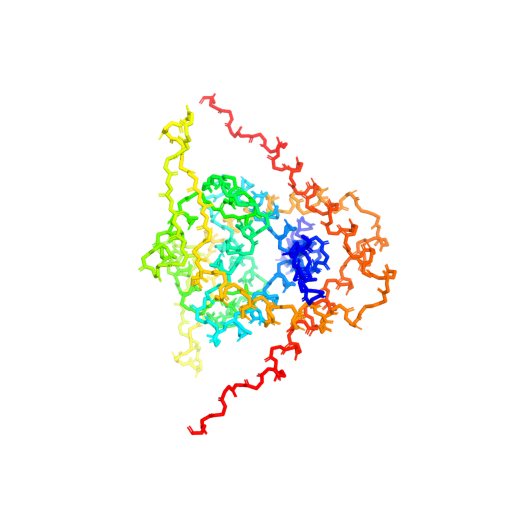.56 52 LEU B O 1
ATOM 1602 N N . ASP B 1 53 ? 3.906 19.5 7.617 1 96.62 53 ASP B N 1
ATOM 1603 C CA . ASP B 1 53 ? 3.355 20.203 8.773 1 96.62 53 ASP B CA 1
ATOM 1604 C C . ASP B 1 53 ? 4.051 19.766 10.062 1 96.62 53 ASP B C 1
ATOM 1606 O O . ASP B 1 53 ? 4.324 20.594 10.938 1 96.62 53 ASP B O 1
ATOM 1610 N N . GLU B 1 54 ? 4.387 18.547 10.156 1 94.81 54 GLU B N 1
ATOM 1611 C CA . GLU B 1 54 ? 5.012 17.969 11.344 1 94.81 54 GLU B CA 1
ATOM 1612 C C . GLU B 1 54 ? 6.52 18.219 11.344 1 94.81 54 GLU B C 1
ATOM 1614 O O . GLU B 1 54 ? 7.16 18.156 12.398 1 94.81 54 GLU B O 1
ATOM 1619 N N . ASN B 1 55 ? 7.109 18.469 10.141 1 95.94 55 ASN B N 1
ATOM 1620 C CA . ASN B 1 55 ? 8.547 18.641 9.977 1 95.94 55 ASN B CA 1
ATOM 1621 C C . ASN B 1 55 ? 8.867 19.781 9.023 1 95.94 55 ASN B C 1
ATOM 1623 O O . ASN B 1 55 ? 9.43 19.578 7.949 1 95.94 55 ASN B O 1
ATOM 1627 N N . PRO B 1 56 ? 8.641 21.047 9.484 1 96.06 56 PRO B N 1
ATOM 1628 C CA . PRO B 1 56 ? 8.898 22.172 8.578 1 96.06 56 PRO B CA 1
ATOM 1629 C C . PRO B 1 56 ? 10.367 22.266 8.172 1 96.06 56 PRO B C 1
ATOM 1631 O O . PRO B 1 56 ? 11.258 22.141 9.016 1 96.06 56 PRO B O 1
ATOM 1634 N N . GLY B 1 57 ? 10.586 22.391 6.887 1 95.81 57 GLY B N 1
ATOM 1635 C CA . GLY B 1 57 ? 11.938 22.594 6.391 1 95.81 57 GLY B CA 1
ATOM 1636 C C . GLY B 1 57 ? 12.625 21.312 5.988 1 95.81 57 GLY B C 1
ATOM 1637 O O . GLY B 1 57 ? 13.773 21.328 5.543 1 95.81 57 GLY B O 1
ATOM 1638 N N . ILE B 1 58 ? 11.93 20.234 6.059 1 95.75 58 ILE B N 1
ATOM 1639 C CA . ILE B 1 58 ? 12.5 18.938 5.699 1 95.75 58 ILE B CA 1
ATOM 1640 C C . ILE B 1 58 ? 12.797 18.906 4.199 1 95.75 58 ILE B C 1
ATOM 1642 O O . ILE B 1 58 ? 12.109 19.547 3.41 1 95.75 58 ILE B O 1
ATOM 1646 N N . SER B 1 59 ? 13.828 18.125 3.799 1 94.94 59 SER B N 1
ATOM 1647 C CA . SER B 1 59 ? 14.203 18 2.393 1 94.94 59 SER B CA 1
ATOM 1648 C C . SER B 1 59 ? 13.242 17.078 1.647 1 94.94 59 SER B C 1
ATOM 1650 O O . SER B 1 59 ? 12.555 16.266 2.262 1 94.94 59 SER B O 1
ATOM 1652 N N . ALA B 1 60 ? 13.273 17.219 0.325 1 96.06 60 ALA B N 1
ATOM 1653 C CA . ALA B 1 60 ? 12.469 16.344 -0.514 1 96.06 60 ALA B CA 1
ATOM 1654 C C . ALA B 1 60 ? 12.852 14.883 -0.303 1 96.06 60 ALA B C 1
ATOM 1656 O O . ALA B 1 60 ? 11.992 14 -0.282 1 96.06 60 ALA B O 1
ATOM 1657 N N . ALA B 1 61 ? 14.117 14.672 -0.113 1 94.81 61 ALA B N 1
ATOM 1658 C CA . ALA B 1 61 ? 14.625 13.312 0.065 1 94.81 61 ALA B CA 1
ATOM 1659 C C . ALA B 1 61 ? 14.117 12.711 1.372 1 94.81 61 ALA B C 1
ATOM 1661 O O . ALA B 1 61 ? 13.648 11.57 1.395 1 94.81 61 ALA B O 1
ATOM 1662 N N . ALA B 1 62 ? 14.219 13.422 2.42 1 96 62 ALA B N 1
ATOM 1663 C CA . ALA B 1 62 ? 13.742 12.969 3.721 1 96 62 ALA B CA 1
ATOM 1664 C C . ALA B 1 62 ? 12.227 12.789 3.713 1 96 62 ALA B C 1
ATOM 1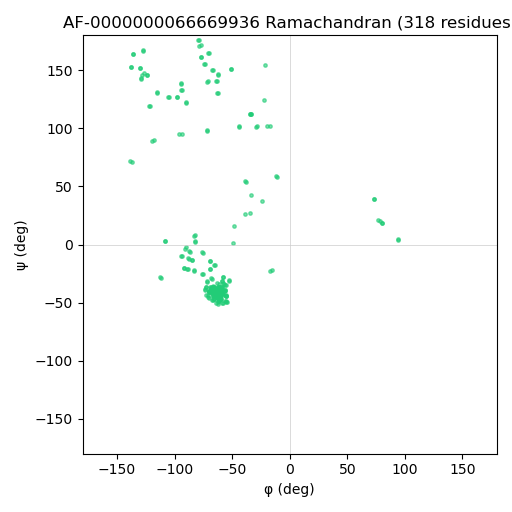666 O O . ALA B 1 62 ? 11.695 11.844 4.293 1 96 62 ALA B O 1
ATOM 1667 N N . LEU B 1 63 ? 11.555 13.68 3.029 1 97.38 63 LEU B N 1
ATOM 1668 C CA . LEU B 1 63 ? 10.102 13.609 2.918 1 97.38 63 LEU B CA 1
ATOM 1669 C C . LEU B 1 63 ? 9.672 12.367 2.15 1 97.38 63 LEU B C 1
ATOM 1671 O O . LEU B 1 63 ? 8.703 11.703 2.525 1 97.38 63 LEU B O 1
ATOM 1675 N N . ALA B 1 64 ? 10.383 12.047 1.085 1 97.25 64 ALA B N 1
ATOM 1676 C CA . ALA B 1 64 ? 10.102 10.844 0.302 1 97.25 64 ALA B CA 1
ATOM 1677 C C . ALA B 1 64 ? 10.188 9.594 1.167 1 97.25 64 ALA B C 1
ATOM 1679 O O . ALA B 1 64 ? 9.32 8.727 1.107 1 97.25 64 ALA B O 1
ATOM 1680 N N . ARG B 1 65 ? 11.164 9.539 2.059 1 94.19 65 ARG B N 1
ATOM 1681 C CA . ARG B 1 65 ? 11.367 8.406 2.957 1 94.19 65 ARG B CA 1
ATOM 1682 C C . ARG B 1 65 ? 10.227 8.289 3.961 1 94.19 65 ARG B C 1
ATOM 1684 O O . ARG B 1 65 ? 9.695 7.199 4.188 1 94.19 65 ARG B O 1
ATOM 1691 N N . LEU B 1 66 ? 9.82 9.398 4.449 1 94.44 66 LEU B N 1
ATOM 1692 C CA . LEU B 1 66 ? 8.734 9.414 5.426 1 94.44 66 LEU B CA 1
ATOM 1693 C C . LEU B 1 66 ? 7.426 8.961 4.789 1 94.44 66 LEU B C 1
ATOM 1695 O O . LEU B 1 66 ? 6.633 8.258 5.418 1 94.44 66 LEU B O 1
ATOM 1699 N N . CYS B 1 67 ? 7.215 9.32 3.555 1 95.88 67 CYS B N 1
ATOM 1700 C CA . CYS B 1 67 ? 5.965 9.016 2.869 1 95.88 67 CYS B CA 1
ATOM 1701 C C . CYS B 1 67 ? 6.031 7.645 2.203 1 95.88 67 CYS B C 1
ATOM 1703 O O . CYS B 1 67 ? 5.02 7.133 1.723 1 95.88 67 CYS B O 1
ATOM 1705 N N . GLY B 1 68 ? 7.168 7.102 2.129 1 92.69 68 GLY B N 1
ATOM 1706 C CA . GLY B 1 68 ? 7.332 5.781 1.545 1 92.69 68 GLY B CA 1
ATOM 1707 C C . GLY B 1 68 ? 7.191 5.773 0.035 1 92.69 68 GLY B C 1
ATOM 1708 O O . GLY B 1 68 ? 6.562 4.875 -0.531 1 92.69 68 GLY B O 1
ATOM 1709 N N . VAL B 1 69 ? 7.723 6.793 -0.625 1 94.06 69 VAL B N 1
ATOM 1710 C CA . VAL B 1 69 ? 7.703 6.855 -2.082 1 94.06 69 VAL B CA 1
ATOM 1711 C C . VAL B 1 69 ? 9.117 7.105 -2.607 1 94.06 69 VAL B C 1
ATOM 1713 O O . VAL B 1 69 ? 10.031 7.387 -1.831 1 94.06 69 VAL B O 1
ATOM 1716 N N . THR B 1 70 ? 9.305 6.93 -3.92 1 93.25 70 THR B N 1
ATOM 1717 C CA . THR B 1 70 ? 10.594 7.199 -4.539 1 93.25 70 THR B CA 1
ATOM 1718 C C . THR B 1 70 ? 10.836 8.703 -4.652 1 93.25 70 THR B C 1
ATOM 1720 O O . THR B 1 70 ? 9.891 9.492 -4.695 1 93.25 70 THR B O 1
ATOM 1723 N N . PRO B 1 71 ? 12.094 9.109 -4.719 1 96 71 PRO B N 1
ATOM 1724 C CA . PRO B 1 71 ? 12.406 10.531 -4.867 1 96 71 PRO B CA 1
ATOM 1725 C C . PRO B 1 71 ? 11.758 11.156 -6.102 1 96 71 PRO B C 1
ATOM 1727 O O . PRO B 1 71 ? 11.172 12.234 -6.016 1 96 71 PRO B O 1
ATOM 1730 N N . PRO B 1 72 ? 11.719 10.461 -7.258 1 96.62 72 PRO B N 1
ATOM 1731 C CA . PRO B 1 72 ? 11.023 11.047 -8.406 1 96.62 72 PRO B CA 1
ATOM 1732 C C . PRO B 1 72 ? 9.539 11.266 -8.148 1 96.62 72 PRO B C 1
ATOM 1734 O O . PRO B 1 72 ? 8.984 12.289 -8.562 1 96.62 72 PRO B O 1
ATOM 1737 N N . THR B 1 73 ? 8.891 10.328 -7.484 1 95.69 73 THR B N 1
ATOM 1738 C CA . THR B 1 73 ? 7.484 10.477 -7.129 1 95.69 73 THR B CA 1
ATOM 1739 C C . THR B 1 73 ? 7.277 11.688 -6.223 1 95.69 73 THR B C 1
ATOM 1741 O O . THR B 1 73 ? 6.359 12.477 -6.434 1 95.69 73 THR B O 1
ATOM 1744 N N . MET B 1 74 ? 8.125 11.805 -5.258 1 97.94 74 MET B N 1
ATOM 1745 C CA . MET B 1 74 ? 8.016 12.93 -4.328 1 97.94 74 MET B CA 1
ATOM 1746 C C . MET B 1 74 ? 8.211 14.258 -5.047 1 97.94 74 MET B C 1
ATOM 1748 O O . MET B 1 74 ? 7.508 15.227 -4.773 1 97.94 74 MET B O 1
ATOM 1752 N N . ASN B 1 75 ? 9.148 14.281 -5.977 1 97.62 75 ASN B N 1
ATOM 1753 C CA . ASN B 1 75 ? 9.375 15.5 -6.746 1 97.62 75 ASN B CA 1
ATOM 1754 C C . ASN B 1 75 ? 8.133 15.898 -7.539 1 97.62 75 ASN B C 1
ATOM 1756 O O . ASN B 1 75 ? 7.797 17.078 -7.621 1 97.62 75 ASN B O 1
ATOM 1760 N N . THR B 1 76 ? 7.488 14.898 -8.055 1 98.25 76 THR B N 1
ATOM 1761 C CA . THR B 1 76 ? 6.246 15.156 -8.773 1 98.25 76 THR B CA 1
ATOM 1762 C C . THR B 1 76 ? 5.18 15.703 -7.828 1 98.25 76 THR B C 1
ATOM 1764 O O . THR B 1 76 ? 4.496 16.672 -8.156 1 98.25 76 THR B O 1
ATOM 1767 N N . VAL B 1 77 ? 5.039 15.172 -6.711 1 98.5 77 VAL B N 1
ATOM 1768 C CA . VAL B 1 77 ? 4.07 15.602 -5.707 1 98.5 77 VAL B CA 1
ATOM 1769 C C . VAL B 1 77 ? 4.363 17.031 -5.285 1 98.5 77 VAL B C 1
ATOM 1771 O O . VAL B 1 77 ? 3.463 17.875 -5.246 1 98.5 77 VAL B O 1
ATOM 1774 N N . LEU B 1 78 ? 5.625 17.297 -5.047 1 98.56 78 LEU B N 1
ATOM 1775 C CA . LEU B 1 78 ? 6.023 18.625 -4.574 1 98.56 78 LEU B CA 1
ATOM 1776 C C . LEU B 1 78 ? 5.852 19.672 -5.672 1 98.56 78 LEU B C 1
ATOM 1778 O O . LEU B 1 78 ? 5.453 20.797 -5.398 1 98.56 78 LEU B O 1
ATOM 1782 N N . SER B 1 79 ? 6.199 19.281 -6.875 1 98.44 79 SER B N 1
ATOM 1783 C CA . SER B 1 79 ? 6.004 20.188 -7.992 1 98.44 79 SER B CA 1
ATOM 1784 C C . SER B 1 79 ? 4.535 20.578 -8.141 1 98.44 79 SER B C 1
ATOM 1786 O O . SER B 1 79 ? 4.215 21.75 -8.32 1 98.44 79 SER B O 1
ATOM 1788 N N . ASN B 1 80 ? 3.67 19.625 -8.008 1 98.56 80 ASN B N 1
ATOM 1789 C CA . ASN B 1 80 ? 2.236 19.875 -8.094 1 98.56 80 ASN B CA 1
ATOM 1790 C C . ASN B 1 80 ? 1.766 20.797 -6.969 1 98.56 80 ASN B C 1
ATOM 1792 O O . ASN B 1 80 ? 1.032 21.75 -7.219 1 98.56 80 ASN B O 1
ATOM 1796 N N . LEU B 1 81 ? 2.199 20.578 -5.758 1 98.75 81 LEU B N 1
ATOM 1797 C CA . LEU B 1 81 ? 1.808 21.375 -4.598 1 98.75 81 LEU B CA 1
ATOM 1798 C C . LEU B 1 81 ? 2.354 22.781 -4.703 1 98.75 81 LEU B C 1
ATOM 1800 O O . LEU B 1 81 ? 1.687 23.75 -4.305 1 98.75 81 LEU B O 1
ATOM 1804 N N . GLN B 1 82 ? 3.566 22.859 -5.219 1 98.62 82 GLN B N 1
ATOM 1805 C CA . GLN B 1 82 ? 4.18 24.172 -5.414 1 98.62 82 GLN B CA 1
ATOM 1806 C C . GLN B 1 82 ? 3.439 24.984 -6.477 1 98.62 82 GLN B C 1
ATOM 1808 O O . GLN B 1 82 ? 3.191 26.172 -6.301 1 98.62 82 GLN B O 1
ATOM 1813 N N . ASP B 1 83 ? 3.105 24.328 -7.59 1 98.44 83 ASP B N 1
ATOM 1814 C CA . ASP B 1 83 ? 2.361 24.953 -8.672 1 98.44 83 ASP B CA 1
ATOM 1815 C C . ASP B 1 83 ? 1.02 25.484 -8.18 1 98.44 83 ASP B C 1
ATOM 1817 O O . ASP B 1 83 ? 0.533 26.516 -8.664 1 98.44 83 ASP B O 1
ATOM 1821 N N . ARG B 1 84 ? 0.456 24.875 -7.141 1 98.38 84 ARG B N 1
ATOM 1822 C CA . ARG B 1 84 ? -0.831 25.266 -6.574 1 98.38 84 ARG B CA 1
ATOM 1823 C C . ARG B 1 84 ? -0.649 26.297 -5.465 1 98.38 84 ARG B C 1
ATOM 1825 O O . ARG B 1 84 ? -1.626 26.734 -4.852 1 98.38 84 ARG B O 1
ATOM 1832 N N . GLY B 1 85 ? 0.595 26.578 -5.18 1 98.62 85 GLY B N 1
ATOM 1833 C CA . GLY B 1 85 ? 0.903 27.594 -4.176 1 98.62 85 GLY B CA 1
ATOM 1834 C C . GLY B 1 85 ? 0.746 27.078 -2.754 1 98.62 85 GLY B C 1
ATOM 1835 O O . GLY B 1 85 ? 0.592 27.875 -1.82 1 98.62 85 GLY B O 1
ATOM 1836 N N . LEU B 1 86 ? 0.769 25.75 -2.529 1 98.81 86 LEU B N 1
ATOM 1837 C CA . LEU B 1 86 ? 0.505 25.172 -1.219 1 98.81 86 LEU B CA 1
ATOM 1838 C C . LEU B 1 86 ? 1.799 25 -0.43 1 98.81 86 LEU B C 1
ATOM 1840 O O . LEU B 1 86 ? 1.771 24.844 0.792 1 98.81 86 LEU B O 1
ATOM 1844 N N . ILE B 1 87 ? 2.916 24.984 -1.191 1 98.81 87 ILE B N 1
ATOM 1845 C CA . ILE B 1 87 ? 4.219 24.891 -0.537 1 98.81 87 ILE B CA 1
ATOM 1846 C C . ILE B 1 87 ? 5.191 25.875 -1.187 1 98.81 87 ILE B C 1
ATOM 1848 O O . ILE B 1 87 ? 4.922 26.406 -2.268 1 98.81 87 ILE B O 1
ATOM 1852 N N . GLU B 1 88 ? 6.254 26.125 -0.508 1 98.31 88 GLU B N 1
ATOM 1853 C CA . GLU B 1 88 ? 7.406 26.875 -1.02 1 98.31 88 GLU B CA 1
ATOM 1854 C C . GLU B 1 88 ? 8.703 26.109 -0.778 1 98.31 88 GLU B C 1
ATOM 1856 O O . GLU B 1 88 ? 8.852 25.422 0.238 1 98.31 88 GLU B O 1
ATOM 1861 N N . ARG B 1 89 ? 9.555 26.172 -1.675 1 96.62 89 ARG B N 1
ATOM 1862 C CA . ARG B 1 89 ? 10.875 25.562 -1.575 1 96.62 89 ARG B CA 1
ATOM 1863 C C . ARG B 1 89 ? 11.977 26.609 -1.726 1 96.62 89 ARG B C 1
ATOM 1865 O O . ARG B 1 89 ? 12.062 27.281 -2.754 1 96.62 89 ARG B O 1
ATOM 1872 N N . THR B 1 90 ? 12.758 26.734 -0.734 1 95.31 90 THR B N 1
ATOM 1873 C CA . THR B 1 90 ? 13.82 27.734 -0.715 1 95.31 90 THR B CA 1
ATOM 1874 C C . THR B 1 90 ? 15.148 27.109 -0.328 1 95.31 90 THR B C 1
ATOM 1876 O O . THR B 1 90 ? 15.188 26.109 0.395 1 95.31 90 THR B O 1
ATOM 1879 N N . PRO B 1 91 ? 16.234 27.672 -0.791 1 93.81 91 PRO B N 1
ATOM 1880 C CA . PRO B 1 91 ? 17.547 27.141 -0.409 1 93.81 91 PRO B CA 1
ATOM 1881 C C . PRO B 1 91 ? 17.828 27.266 1.088 1 93.81 91 PRO B C 1
ATOM 1883 O O . PRO B 1 91 ? 17.422 28.25 1.713 1 93.81 91 PRO B O 1
ATOM 1886 N N . HIS B 1 92 ? 18.453 26.203 1.596 1 89.88 92 HIS B N 1
ATOM 1887 C CA . HIS B 1 92 ? 18.906 26.266 2.979 1 89.88 92 HIS B CA 1
ATOM 1888 C C . HIS B 1 92 ? 19.938 27.375 3.168 1 89.88 92 HIS B C 1
ATOM 1890 O O . HIS B 1 92 ? 20.766 27.609 2.285 1 89.88 92 HIS B O 1
ATOM 1896 N N . ALA B 1 93 ? 19.891 27.953 4.312 1 87.44 93 ALA B N 1
ATOM 1897 C CA . ALA B 1 93 ? 20.719 29.109 4.602 1 87.44 93 ALA B CA 1
ATOM 1898 C C . ALA B 1 93 ? 22.203 28.766 4.508 1 87.44 93 ALA B C 1
ATOM 1900 O O . ALA B 1 93 ? 23 29.562 4.012 1 87.44 93 ALA B O 1
ATOM 1901 N N . TRP B 1 94 ? 22.531 27.609 4.859 1 89.56 94 TRP B N 1
ATOM 1902 C CA . TRP B 1 94 ? 23.938 27.25 4.98 1 89.56 94 TRP B CA 1
ATOM 1903 C C . TRP B 1 94 ? 24.344 26.234 3.91 1 89.56 94 TRP B C 1
ATOM 1905 O O . TRP B 1 94 ? 25.531 26.094 3.605 1 89.56 94 TRP B O 1
ATOM 1915 N N . HIS B 1 95 ? 23.422 25.5 3.533 1 88.81 95 HIS B N 1
ATOM 1916 C CA . HIS B 1 95 ? 23.656 24.516 2.479 1 88.81 95 HIS B CA 1
ATOM 1917 C C . HIS B 1 95 ? 22.781 24.812 1.262 1 88.81 95 HIS B C 1
ATOM 1919 O O . HIS B 1 95 ? 21.719 24.203 1.099 1 88.81 95 HIS B O 1
ATOM 1925 N N . LYS B 1 96 ? 23.328 25.625 0.342 1 87.19 96 LYS B N 1
ATOM 1926 C CA . LYS B 1 96 ? 22.531 26.219 -0.729 1 87.19 96 LYS B CA 1
ATOM 1927 C C . LYS B 1 96 ? 22.078 25.156 -1.729 1 87.19 96 LYS B C 1
ATOM 1929 O O . LYS B 1 96 ? 21.125 25.375 -2.484 1 87.19 96 LYS B O 1
ATOM 1934 N N . ASN B 1 97 ? 22.688 24.031 -1.633 1 86.94 97 ASN B N 1
ATOM 1935 C CA . ASN B 1 97 ? 22.297 22.953 -2.547 1 86.94 97 ASN B CA 1
ATOM 1936 C C . ASN B 1 97 ? 21.141 22.141 -1.99 1 86.94 97 ASN B C 1
ATOM 1938 O O . ASN B 1 97 ? 20.594 21.281 -2.68 1 86.94 97 ASN B O 1
ATOM 1942 N N . ILE B 1 98 ? 20.812 22.469 -0.796 1 89.06 98 ILE B N 1
ATOM 1943 C CA . ILE B 1 98 ? 19.688 21.781 -0.174 1 89.06 98 ILE B CA 1
ATOM 1944 C C . ILE B 1 98 ? 18.469 22.703 -0.153 1 89.06 98 ILE B C 1
ATOM 1946 O O . ILE B 1 98 ? 18.547 23.844 0.301 1 89.06 98 ILE B O 1
ATOM 1950 N N . LEU B 1 99 ? 17.422 22.141 -0.674 1 94.44 99 LEU B N 1
ATOM 1951 C CA . LEU B 1 99 ? 16.172 22.922 -0.643 1 94.44 99 LEU B CA 1
ATOM 1952 C C . LEU B 1 99 ? 15.344 22.562 0.585 1 94.44 99 LEU B C 1
ATOM 1954 O O . LEU B 1 99 ? 15.195 21.391 0.917 1 94.44 99 LEU B O 1
ATOM 1958 N N . GLU B 1 100 ? 14.898 23.625 1.229 1 95.69 100 GLU B N 1
ATOM 1959 C CA . GLU B 1 100 ? 13.938 23.469 2.314 1 95.69 100 GLU B CA 1
ATOM 1960 C C . GLU B 1 100 ? 12.508 23.625 1.812 1 95.69 100 GLU B C 1
ATOM 1962 O O . GLU B 1 100 ? 12.219 24.5 0.999 1 95.69 100 GLU B O 1
ATOM 1967 N N . THR B 1 101 ? 11.633 22.766 2.295 1 97.81 101 THR B N 1
ATOM 1968 C CA . THR B 1 101 ? 10.234 22.812 1.884 1 97.81 101 THR B CA 1
ATOM 1969 C C . THR B 1 101 ? 9.336 23.172 3.064 1 97.81 101 THR B C 1
ATOM 1971 O O . THR B 1 101 ? 9.453 22.578 4.141 1 97.81 101 THR B O 1
ATOM 1974 N N . ARG B 1 102 ? 8.43 24.156 2.885 1 98.12 102 ARG B N 1
ATOM 1975 C CA . ARG B 1 102 ? 7.508 24.578 3.936 1 98.12 102 ARG B CA 1
ATOM 1976 C C . ARG B 1 102 ? 6.109 24.812 3.377 1 98.12 102 ARG B C 1
ATOM 1978 O O . ARG B 1 102 ? 5.949 25.141 2.195 1 98.12 102 ARG B O 1
ATOM 1985 N N . LEU B 1 103 ? 5.16 24.641 4.254 1 98.5 103 LEU B N 1
ATOM 1986 C CA . LEU B 1 103 ? 3.795 25 3.875 1 98.5 103 LEU B CA 1
ATOM 1987 C C . LEU B 1 103 ? 3.629 26.5 3.773 1 98.5 103 LEU B C 1
ATOM 1989 O O . LEU B 1 103 ? 4.18 27.25 4.59 1 98.5 103 LEU B O 1
ATOM 1993 N N . THR B 1 104 ? 2.861 26.953 2.754 1 98.56 104 THR B N 1
ATOM 1994 C CA . THR B 1 104 ? 2.34 28.312 2.764 1 98.56 104 THR B CA 1
ATOM 1995 C C . THR B 1 104 ? 1.105 28.406 3.654 1 98.56 104 THR B C 1
ATOM 1997 O O . THR B 1 104 ? 0.659 27.406 4.219 1 98.56 104 THR B O 1
ATOM 2000 N N . GLU B 1 105 ? 0.593 29.656 3.791 1 98.12 105 GLU B N 1
ATOM 2001 C CA . GLU B 1 105 ? -0.669 29.812 4.508 1 98.12 105 GLU B CA 1
ATOM 2002 C C . GLU B 1 105 ? -1.793 29.031 3.83 1 98.12 105 GLU B C 1
ATOM 2004 O O . GLU B 1 105 ? -2.596 28.391 4.504 1 98.12 105 GLU B O 1
ATOM 2009 N N . ALA B 1 106 ? -1.797 29.109 2.508 1 98.38 106 ALA B N 1
ATOM 2010 C CA . ALA B 1 106 ? -2.785 28.344 1.742 1 98.38 106 ALA B CA 1
ATOM 2011 C C . ALA B 1 106 ? -2.598 26.844 1.939 1 98.38 106 ALA B C 1
ATOM 2013 O O . ALA B 1 106 ? -3.574 26.109 2.078 1 98.38 106 ALA B O 1
ATOM 2014 N N . GLY B 1 107 ? -1.302 26.391 1.972 1 98.44 107 GLY B N 1
ATOM 2015 C CA . GLY B 1 107 ? -0.993 25 2.213 1 98.44 107 GLY B CA 1
ATOM 2016 C C . GLY B 1 107 ? -1.442 24.516 3.58 1 98.44 107 GLY B C 1
ATOM 2017 O O . GLY B 1 107 ? -1.952 23.391 3.713 1 98.44 107 GLY B O 1
ATOM 2018 N N . THR B 1 108 ? -1.288 25.359 4.535 1 97.75 108 THR B N 1
ATOM 2019 C CA . THR B 1 108 ? -1.717 25.047 5.891 1 97.75 108 THR B CA 1
ATOM 2020 C C . THR B 1 108 ? -3.234 24.891 5.957 1 97.75 108 THR B C 1
ATOM 2022 O O . THR B 1 108 ? -3.744 23.984 6.605 1 97.75 108 THR B O 1
ATOM 2025 N N . ALA B 1 109 ? -3.943 25.766 5.293 1 97.62 109 ALA B N 1
ATOM 2026 C CA . ALA B 1 109 ? -5.402 25.719 5.277 1 97.62 109 ALA B CA 1
ATOM 2027 C C . ALA B 1 109 ? -5.898 24.438 4.609 1 97.62 109 ALA B C 1
ATOM 2029 O O . ALA B 1 109 ? -6.793 23.766 5.129 1 97.62 109 ALA B O 1
ATOM 2030 N N . VAL B 1 110 ? -5.289 24.062 3.492 1 97.69 110 VAL B N 1
ATOM 2031 C CA . VAL B 1 110 ? -5.664 22.844 2.777 1 97.69 110 VAL B CA 1
ATOM 2032 C C . VAL B 1 110 ? -5.32 21.625 3.623 1 97.69 110 VAL B C 1
ATOM 2034 O O . VAL B 1 110 ? -6.113 20.672 3.709 1 97.69 110 VAL B O 1
ATOM 2037 N N . MET B 1 111 ? -4.168 21.656 4.227 1 97.38 111 MET B N 1
ATOM 2038 C CA . MET B 1 111 ? -3.75 20.562 5.105 1 97.38 111 MET B CA 1
ATOM 2039 C C . MET B 1 111 ? -4.746 20.375 6.246 1 97.38 111 MET B C 1
ATOM 2041 O O . MET B 1 111 ? -5.133 19.25 6.559 1 97.38 111 MET B O 1
ATOM 2045 N N . ARG B 1 112 ? -5.211 21.422 6.84 1 96.69 112 ARG B N 1
ATOM 2046 C CA . ARG B 1 112 ? -6.141 21.344 7.965 1 96.69 112 ARG B CA 1
ATOM 2047 C C . ARG B 1 112 ? -7.473 20.75 7.527 1 96.69 112 ARG B C 1
ATOM 2049 O O . ARG B 1 112 ? -8.031 19.891 8.219 1 96.69 112 ARG B O 1
ATOM 2056 N N . ASP B 1 113 ? -7.93 21.188 6.449 1 96.69 113 ASP B N 1
ATOM 2057 C CA . ASP B 1 113 ? -9.18 20.641 5.914 1 96.69 113 ASP B CA 1
ATOM 2058 C C . ASP B 1 113 ? -9.031 19.172 5.57 1 96.69 113 ASP B C 1
ATOM 2060 O O . ASP B 1 113 ? -9.844 18.344 6.004 1 96.69 113 ASP B O 1
ATOM 2064 N N . ALA B 1 114 ? -8 18.828 4.828 1 97.44 114 ALA B N 1
ATOM 2065 C CA . ALA B 1 114 ? -7.738 17.438 4.438 1 97.44 114 ALA B CA 1
ATOM 2066 C C . ALA B 1 114 ? -7.539 16.562 5.664 1 97.44 114 ALA B C 1
ATOM 2068 O O . ALA B 1 114 ? -8.062 15.438 5.719 1 97.44 114 ALA B O 1
ATOM 2069 N N . ASP B 1 115 ? -6.82 17.094 6.602 1 97 115 ASP B N 1
ATOM 2070 C CA . ASP B 1 115 ? -6.496 16.297 7.789 1 97 115 ASP B CA 1
ATOM 2071 C C . ASP B 1 115 ? -7.7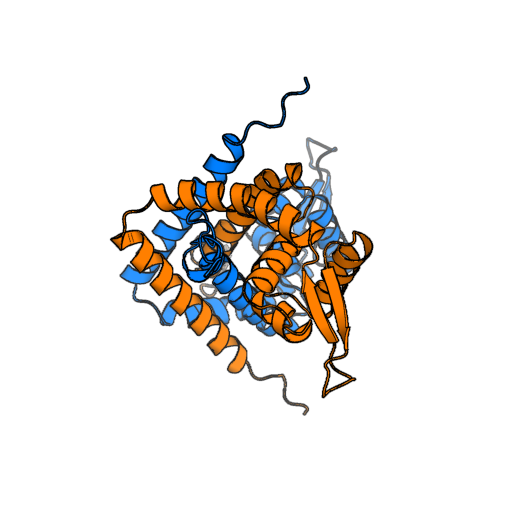5 16 8.609 1 97 115 ASP B C 1
ATOM 2073 O O . ASP B 1 115 ? -7.891 14.906 9.148 1 97 115 ASP B O 1
ATOM 2077 N N . ALA B 1 116 ? -8.633 17 8.727 1 96.56 116 ALA B N 1
ATOM 2078 C CA . ALA B 1 116 ? -9.891 16.766 9.43 1 96.56 116 ALA B CA 1
ATOM 2079 C C . ALA B 1 116 ? -10.656 15.609 8.82 1 96.56 116 ALA B C 1
ATOM 2081 O O . ALA B 1 116 ? -11.227 14.781 9.539 1 96.56 116 ALA B O 1
ATOM 2082 N N . ARG B 1 117 ? -10.641 15.492 7.535 1 96 117 ARG B N 1
ATOM 2083 C CA . ARG B 1 117 ? -11.336 14.43 6.812 1 96 117 ARG B CA 1
ATOM 2084 C C . ARG B 1 117 ? -10.633 13.094 6.996 1 96 117 ARG B C 1
ATOM 2086 O O . ARG B 1 117 ? -11.281 12.078 7.273 1 96 117 ARG B O 1
ATOM 2093 N N . ALA B 1 118 ? -9.312 13.086 6.914 1 96.75 118 ALA B N 1
ATOM 2094 C CA . ALA B 1 118 ? -8.539 11.859 7.086 1 96.75 118 ALA B CA 1
ATOM 2095 C C . ALA B 1 118 ? -8.641 11.336 8.516 1 96.75 118 ALA B C 1
ATOM 2097 O O . ALA B 1 118 ? -8.727 10.125 8.742 1 96.75 118 ALA B O 1
ATOM 2098 N N . VAL B 1 119 ? -8.648 12.266 9.453 1 96.81 119 VAL B N 1
ATOM 2099 C CA . VAL B 1 119 ? -8.711 11.906 10.867 1 96.81 119 VAL B CA 1
ATOM 2100 C C . VAL B 1 119 ? -10.062 11.25 11.164 1 96.81 119 VAL B C 1
ATOM 2102 O O . VAL B 1 119 ? -10.133 10.328 11.977 1 96.81 119 VAL B O 1
ATOM 2105 N N . ARG B 1 120 ? -11.117 11.711 10.531 1 95.69 120 ARG B N 1
ATOM 2106 C CA . ARG B 1 120 ? -12.414 11.086 10.711 1 95.69 120 ARG B CA 1
ATOM 2107 C C . ARG B 1 120 ? -12.383 9.617 10.305 1 95.69 120 ARG B C 1
ATOM 2109 O O . ARG B 1 120 ? -12.945 8.758 10.992 1 95.69 120 ARG B O 1
ATOM 2116 N N . VAL B 1 121 ? -11.734 9.312 9.219 1 96.81 121 VAL B N 1
ATOM 2117 C CA . VAL B 1 121 ? -11.578 7.938 8.758 1 96.81 121 VAL B CA 1
ATOM 2118 C C . VAL B 1 121 ? -10.797 7.133 9.797 1 96.81 121 VAL B C 1
ATOM 2120 O O . VAL B 1 121 ? -11.211 6.047 10.195 1 96.81 121 VAL B O 1
ATOM 2123 N N . GLU B 1 122 ? -9.648 7.68 10.258 1 97.56 122 GLU B N 1
ATOM 2124 C CA . GLU B 1 122 ? -8.773 7.008 11.211 1 97.56 122 GLU B CA 1
ATOM 2125 C C . GLU B 1 122 ? -9.508 6.723 12.523 1 97.56 122 GLU B C 1
ATOM 2127 O O . GLU B 1 122 ? -9.398 5.625 13.07 1 97.56 122 GLU B O 1
ATOM 2132 N N . ARG B 1 123 ? -10.297 7.68 12.992 1 96.81 123 ARG B N 1
ATOM 2133 C CA . ARG B 1 123 ? -11.016 7.527 14.25 1 96.81 123 ARG B CA 1
ATOM 2134 C C . ARG B 1 123 ? -12.141 6.504 14.125 1 96.81 123 ARG B C 1
ATOM 2136 O O . ARG B 1 123 ? -12.383 5.727 15.047 1 96.81 123 ARG B O 1
ATOM 2143 N N . ALA B 1 124 ? -12.836 6.531 12.992 1 96.75 124 ALA B N 1
ATOM 2144 C CA . ALA B 1 124 ? -13.891 5.551 12.758 1 96.75 124 ALA B CA 1
ATOM 2145 C C . ALA B 1 124 ? -13.336 4.129 12.781 1 96.75 124 ALA B C 1
ATOM 2147 O O . ALA B 1 124 ? -13.93 3.236 13.391 1 96.75 124 ALA B O 1
ATOM 2148 N N . VAL B 1 125 ? -12.227 3.91 12.188 1 97.75 125 VAL B N 1
ATOM 2149 C CA . VAL B 1 125 ? -11.609 2.59 12.141 1 97.75 125 VAL B CA 1
ATOM 2150 C C . VAL B 1 125 ? -11.086 2.217 13.531 1 97.75 125 VAL B C 1
ATOM 2152 O O . VAL B 1 125 ? -11.297 1.096 14 1 97.75 125 VAL B O 1
ATOM 2155 N N . ALA B 1 126 ? -10.398 3.164 14.188 1 97.56 126 ALA B N 1
ATOM 2156 C CA . ALA B 1 126 ? -9.852 2.906 15.516 1 97.56 126 ALA B CA 1
ATOM 2157 C C . ALA B 1 126 ? -10.945 2.498 16.484 1 97.56 126 ALA B C 1
ATOM 2159 O O . ALA B 1 126 ? -10.719 1.68 17.391 1 97.56 126 ALA B O 1
ATOM 2160 N N . ALA B 1 127 ? -12.117 3.031 16.328 1 97.38 127 ALA B N 1
ATOM 2161 C CA . ALA B 1 127 ? -13.25 2.758 17.219 1 97.38 127 ALA B CA 1
ATOM 2162 C C . ALA B 1 127 ? -13.68 1.296 17.125 1 97.38 127 ALA B C 1
ATOM 2164 O O . ALA B 1 127 ? -14.383 0.793 18 1 97.38 127 ALA B O 1
ATOM 2165 N N . GLY B 1 128 ? -13.273 0.609 16.062 1 97.81 128 GLY B N 1
ATOM 2166 C CA . GLY B 1 128 ? -13.602 -0.794 15.883 1 97.81 128 GLY B CA 1
ATOM 2167 C C . GLY B 1 128 ? -12.672 -1.731 16.641 1 97.81 128 GLY B C 1
ATOM 2168 O O . GLY B 1 128 ? -12.836 -2.951 16.578 1 97.81 128 GLY B O 1
ATOM 2169 N N . PHE B 1 129 ? -11.742 -1.152 17.375 1 98.31 129 PHE B N 1
ATOM 2170 C CA . PHE B 1 129 ? -10.773 -1.92 18.156 1 98.31 129 PHE B CA 1
ATOM 2171 C C . PHE B 1 129 ? -10.766 -1.471 19.609 1 98.31 129 PHE B C 1
ATOM 2173 O O . PHE B 1 129 ? -10.953 -0.288 19.906 1 98.31 129 PHE B O 1
ATOM 2180 N N . THR B 1 130 ? -10.508 -2.385 20.562 1 98.25 130 THR B N 1
ATOM 2181 C CA . THR B 1 130 ? -10.164 -2 21.938 1 98.25 130 THR B CA 1
ATOM 2182 C C . THR B 1 130 ? -8.758 -1.398 21.984 1 98.25 130 THR B C 1
ATOM 2184 O O . THR B 1 130 ? -7.977 -1.556 21.047 1 98.25 130 THR B O 1
ATOM 2187 N N . ASP B 1 131 ? -8.492 -0.747 23.094 1 97.25 131 ASP B N 1
ATOM 2188 C CA . ASP B 1 131 ? -7.156 -0.192 23.266 1 97.25 131 ASP B CA 1
ATOM 2189 C C . ASP B 1 131 ? -6.094 -1.287 23.203 1 97.25 131 ASP B C 1
ATOM 2191 O O . ASP B 1 131 ? -5.031 -1.093 22.609 1 97.25 131 ASP B O 1
ATOM 2195 N N . ALA B 1 132 ? -6.379 -2.414 23.719 1 98 132 ALA B N 1
ATOM 2196 C CA . ALA B 1 132 ? -5.441 -3.533 23.734 1 98 132 ALA B CA 1
ATOM 2197 C C . ALA B 1 132 ? -5.246 -4.09 22.328 1 98 132 ALA B C 1
ATOM 2199 O O . ALA B 1 132 ? -4.125 -4.422 21.922 1 98 132 ALA B O 1
ATOM 2200 N N . GLU B 1 133 ? -6.324 -4.176 21.562 1 98.12 133 GLU B N 1
ATOM 2201 C CA . GLU B 1 133 ? -6.242 -4.656 20.188 1 98.12 133 GLU B CA 1
ATOM 2202 C C . GLU B 1 133 ? -5.441 -3.697 19.312 1 98.12 133 GLU B C 1
ATOM 2204 O O . GLU B 1 133 ? -4.641 -4.129 18.469 1 98.12 133 GLU B O 1
ATOM 2209 N N . ARG B 1 134 ? -5.645 -2.412 19.531 1 97.69 134 ARG B N 1
ATOM 2210 C CA . ARG B 1 134 ? -4.902 -1.41 18.781 1 97.69 134 ARG B CA 1
ATOM 2211 C C . ARG B 1 134 ? -3.406 -1.509 19.047 1 97.69 134 ARG B C 1
ATOM 2213 O O . ARG B 1 134 ? -2.594 -1.471 18.125 1 97.69 134 ARG B O 1
ATOM 2220 N N . ALA B 1 135 ? -3.113 -1.646 20.297 1 98 135 ALA B N 1
ATOM 2221 C CA . ALA B 1 135 ? -1.709 -1.766 20.688 1 98 135 ALA B CA 1
ATOM 2222 C C . ALA B 1 135 ? -1.08 -3.02 20.078 1 98 135 ALA B C 1
ATOM 2224 O O . ALA B 1 135 ? 0.049 -2.98 19.594 1 98 135 ALA B O 1
ATOM 2225 N N . THR B 1 136 ? -1.791 -4.109 20.094 1 98.44 136 THR B N 1
ATOM 2226 C CA . THR B 1 136 ? -1.314 -5.367 19.531 1 98.44 136 THR B CA 1
ATOM 2227 C C . THR B 1 136 ? -1.116 -5.238 18.031 1 98.44 136 THR B C 1
ATOM 2229 O O . THR B 1 136 ? -0.095 -5.672 17.484 1 98.44 136 THR B O 1
ATOM 2232 N N . LEU B 1 137 ? -2.096 -4.637 17.359 1 98.31 137 LEU B N 1
ATOM 2233 C CA . LEU B 1 137 ? -2.016 -4.438 15.922 1 98.31 137 LEU B CA 1
ATOM 2234 C C . LEU B 1 137 ? -0.807 -3.58 15.555 1 98.31 137 LEU B C 1
ATOM 2236 O O . LEU B 1 137 ? -0.044 -3.924 14.656 1 98.31 137 LEU B O 1
ATOM 2240 N N . GLN B 1 138 ? -0.611 -2.492 16.297 1 98.38 138 GLN B N 1
ATOM 2241 C CA . GLN B 1 138 ? 0.525 -1.605 16.062 1 98.38 138 GLN B CA 1
ATOM 2242 C C . GLN B 1 138 ? 1.847 -2.342 16.266 1 98.38 138 GLN B C 1
ATOM 2244 O O . GLN B 1 138 ? 2.762 -2.219 15.445 1 98.38 138 GLN B O 1
ATOM 2249 N N . ASP B 1 139 ? 1.909 -3.127 17.281 1 98.5 139 ASP B N 1
ATOM 2250 C CA . ASP B 1 139 ? 3.125 -3.875 17.594 1 98.5 139 ASP B CA 1
ATOM 2251 C C . ASP B 1 139 ? 3.43 -4.902 16.5 1 98.5 139 ASP B C 1
ATOM 2253 O O . ASP B 1 139 ? 4.562 -4.988 16.016 1 98.5 139 ASP B O 1
ATOM 2257 N N . LEU B 1 140 ? 2.461 -5.641 16.094 1 98.62 140 LEU B N 1
ATOM 2258 C CA . LEU B 1 140 ? 2.652 -6.699 15.102 1 98.62 140 LEU B CA 1
ATOM 2259 C C . LEU B 1 140 ? 2.984 -6.109 13.734 1 98.62 140 LEU B C 1
ATOM 2261 O O . LEU B 1 140 ? 3.812 -6.656 13 1 98.62 140 LEU B O 1
ATOM 2265 N N . LEU B 1 141 ? 2.344 -4.988 13.398 1 98.62 141 LEU B N 1
ATOM 2266 C CA . LEU B 1 141 ? 2.637 -4.332 12.133 1 98.62 141 LEU B CA 1
ATOM 2267 C C . LEU B 1 141 ? 4.047 -3.754 12.125 1 98.62 141 LEU B C 1
ATOM 2269 O O . LEU B 1 141 ? 4.73 -3.777 11.102 1 98.62 141 LEU B O 1
ATOM 2273 N N . THR B 1 142 ? 4.473 -3.199 13.273 1 98.62 142 THR B N 1
ATOM 2274 C CA . THR B 1 142 ? 5.844 -2.711 13.398 1 98.62 142 THR B CA 1
ATOM 2275 C C . THR B 1 142 ? 6.84 -3.85 13.203 1 98.62 142 THR B C 1
ATOM 2277 O O . THR B 1 142 ? 7.797 -3.717 12.438 1 98.62 142 THR B O 1
ATOM 2280 N N . ARG B 1 143 ? 6.598 -4.934 13.805 1 98.56 143 ARG B N 1
ATOM 2281 C CA . ARG B 1 143 ? 7.465 -6.094 13.648 1 98.56 143 ARG B CA 1
ATOM 2282 C C . ARG B 1 143 ? 7.441 -6.613 12.219 1 98.56 143 ARG B C 1
ATOM 2284 O O . ARG B 1 143 ? 8.477 -6.996 11.672 1 98.56 143 ARG B O 1
ATOM 2291 N N . CYS B 1 144 ? 6.25 -6.637 11.617 1 98.25 144 CYS B N 1
ATOM 2292 C CA . CYS B 1 144 ? 6.117 -7.039 10.219 1 98.25 144 CYS B CA 1
ATOM 2293 C C . CYS B 1 144 ? 7.016 -6.199 9.32 1 98.25 144 CYS B C 1
ATOM 2295 O O . CYS B 1 144 ? 7.773 -6.742 8.516 1 98.25 144 CYS B O 1
ATOM 2297 N N . ALA B 1 145 ? 6.934 -4.871 9.5 1 97.88 145 ALA B N 1
ATOM 2298 C CA . ALA B 1 145 ? 7.75 -3.961 8.703 1 97.88 145 ALA B CA 1
ATOM 2299 C C . ALA B 1 145 ? 9.234 -4.227 8.922 1 97.88 145 ALA B C 1
ATOM 2301 O O . ALA B 1 145 ? 10.016 -4.285 7.965 1 97.88 145 ALA B O 1
ATOM 2302 N N . ASP B 1 146 ? 9.648 -4.449 10.164 1 98 146 ASP B N 1
ATOM 2303 C CA . ASP B 1 146 ? 11.047 -4.707 10.5 1 98 146 ASP B CA 1
ATOM 2304 C C . ASP B 1 146 ? 11.539 -6 9.852 1 98 146 ASP B C 1
ATOM 2306 O O . ASP B 1 146 ? 12.664 -6.062 9.352 1 98 146 ASP B O 1
ATOM 2310 N N . LEU B 1 147 ? 10.758 -7.023 9.859 1 97.81 147 LEU B N 1
ATOM 2311 C CA . LEU B 1 147 ? 11.125 -8.312 9.289 1 97.81 147 LEU B CA 1
ATOM 2312 C C . LEU B 1 147 ? 11.25 -8.227 7.77 1 97.81 147 LEU B C 1
ATOM 2314 O O . LEU B 1 147 ? 12.195 -8.758 7.191 1 97.81 147 LEU B O 1
ATOM 2318 N N . PHE B 1 148 ? 10.305 -7.5 7.125 1 97.56 148 PHE B N 1
ATOM 2319 C CA . PHE B 1 148 ? 10.422 -7.305 5.684 1 97.56 148 PHE B CA 1
ATOM 2320 C C . PHE B 1 148 ? 11.688 -6.531 5.344 1 97.56 148 PHE B C 1
ATOM 2322 O O . PHE B 1 148 ? 12.375 -6.848 4.363 1 97.56 148 PHE B O 1
ATOM 2329 N N . ASP B 1 149 ? 12.008 -5.543 6.125 1 95.81 149 ASP B N 1
ATOM 2330 C CA . ASP B 1 149 ? 13.219 -4.762 5.906 1 95.81 149 ASP B CA 1
ATOM 2331 C C . ASP B 1 149 ? 14.469 -5.641 6.031 1 95.81 149 ASP B C 1
ATOM 2333 O O . ASP B 1 149 ? 15.438 -5.461 5.285 1 95.81 149 ASP B O 1
ATOM 2337 N N . SER B 1 150 ? 14.422 -6.559 6.934 1 94.81 150 SER B N 1
ATOM 2338 C CA . SER B 1 150 ? 15.578 -7.406 7.203 1 94.81 150 SER B CA 1
ATOM 2339 C C . SER B 1 150 ? 15.797 -8.422 6.086 1 94.81 150 SER B C 1
ATOM 2341 O O . SER B 1 150 ? 16.938 -8.781 5.781 1 94.81 150 SER B O 1
ATOM 2343 N N . VAL B 1 151 ? 14.734 -8.93 5.52 1 90.69 151 VAL B N 1
ATOM 2344 C CA . VAL B 1 151 ? 14.828 -9.922 4.453 1 90.69 151 VAL B CA 1
ATOM 2345 C C . VAL B 1 151 ? 15.438 -9.281 3.207 1 90.69 151 VAL B C 1
ATOM 2347 O O . VAL B 1 151 ? 16.188 -9.93 2.475 1 90.69 151 VAL B O 1
ATOM 2350 N N . GLN B 1 152 ? 15.102 -8.102 2.826 1 81.38 152 GLN B N 1
ATOM 2351 C CA . GLN B 1 152 ? 15.648 -7.387 1.676 1 81.38 152 GLN B CA 1
ATOM 2352 C C . GLN B 1 152 ? 17.172 -7.293 1.758 1 81.38 152 GLN B C 1
ATOM 2354 O O . GLN B 1 152 ? 17.859 -7.402 0.743 1 81.38 152 GLN B O 1
ATOM 2359 N N . SER B 1 153 ? 17.672 -7.172 2.939 1 70.56 153 SER B N 1
ATOM 2360 C CA . SER B 1 153 ? 19.109 -7.023 3.145 1 70.56 153 SER B CA 1
ATOM 2361 C C . SER B 1 153 ? 19.844 -8.352 2.967 1 70.56 153 SER B C 1
ATOM 2363 O O . SER B 1 153 ? 21.031 -8.375 2.672 1 70.56 153 SER B O 1
ATOM 2365 N N . GLU B 1 154 ? 19.156 -9.484 3.168 1 59.88 154 GLU B N 1
ATOM 2366 C CA . GLU B 1 154 ? 19.781 -10.797 3.09 1 59.88 154 GLU B CA 1
ATOM 2367 C C . GLU B 1 154 ? 19.734 -11.344 1.667 1 59.88 154 GLU B C 1
ATOM 2369 O O . GLU B 1 154 ? 20.375 -12.367 1.369 1 59.88 154 GLU B O 1
ATOM 2374 N N . THR B 1 155 ? 18.891 -10.898 0.856 1 55.97 155 THR B N 1
ATOM 2375 C CA . THR B 1 155 ? 18.875 -11.406 -0.511 1 55.97 155 THR B CA 1
ATOM 2376 C C . THR B 1 155 ? 20.078 -10.906 -1.302 1 55.97 155 THR B C 1
ATOM 2378 O O . THR B 1 155 ? 20.266 -9.695 -1.455 1 55.97 155 THR B O 1
ATOM 2381 N N . PRO B 1 156 ? 21.141 -11.695 -1.444 1 49.12 156 PRO B N 1
ATOM 2382 C CA . PRO B 1 156 ? 22.391 -11.336 -2.115 1 49.12 156 PRO B CA 1
ATOM 2383 C C . PRO B 1 156 ? 22.156 -10.609 -3.439 1 49.12 156 PRO B C 1
ATOM 2385 O O . PRO B 1 156 ? 21.219 -10.945 -4.176 1 49.12 156 PRO B O 1
ATOM 2388 N N . SER B 1 157 ? 22.297 -9.297 -3.463 1 44.56 157 SER B N 1
ATOM 2389 C CA . SER B 1 157 ? 22.5 -8.703 -4.781 1 44.56 157 SER B CA 1
ATOM 2390 C C . SER B 1 157 ? 23.312 -9.633 -5.688 1 44.56 157 SER B C 1
ATOM 2392 O O . SER B 1 157 ? 24.25 -10.273 -5.242 1 44.56 157 SER B O 1
ATOM 2394 N N . ALA B 1 158 ? 22.734 -10.227 -6.785 1 43.69 158 ALA B N 1
ATOM 2395 C CA . ALA B 1 158 ? 23.625 -10.891 -7.727 1 43.69 158 ALA B CA 1
ATOM 2396 C C . ALA B 1 158 ? 25.016 -10.25 -7.715 1 43.69 158 ALA B C 1
ATOM 2398 O O . ALA B 1 158 ? 25.141 -9.023 -7.699 1 43.69 158 ALA B O 1
ATOM 2399 N N . THR B 1 159 ? 26.047 -10.75 -7.121 1 34.09 159 THR B N 1
ATOM 2400 C CA . THR B 1 159 ? 27.469 -10.43 -7.168 1 34.09 159 THR B CA 1
ATOM 2401 C C . THR B 1 159 ? 27.859 -9.953 -8.562 1 34.09 159 THR B C 1
ATOM 2403 O O . THR B 1 159 ? 27.625 -10.648 -9.555 1 34.09 159 THR B O 1
ATOM 2406 N N . LYS B 1 160 ? 28.219 -8.68 -8.711 1 37.97 160 LYS B N 1
ATOM 2407 C CA . LYS B 1 160 ? 29.109 -8.266 -9.797 1 37.97 160 LYS B CA 1
ATOM 2408 C C . LYS B 1 160 ? 30.188 -9.312 -10.047 1 37.97 160 LYS B C 1
ATOM 2410 O O . LYS B 1 160 ? 31.078 -9.5 -9.219 1 37.97 160 LYS B O 1
ATOM 2415 N N . GLY B 1 161 ? 29.703 -10.57 -10.273 1 23.67 161 GLY B N 1
ATOM 2416 C CA . GLY B 1 161 ? 30.781 -11.297 -10.93 1 23.67 161 GLY B CA 1
ATOM 2417 C C . GLY B 1 161 ? 31.047 -10.812 -12.344 1 23.67 161 GLY B C 1
ATOM 2418 O O . GLY B 1 161 ? 30.156 -10.258 -12.992 1 23.67 161 GLY B O 1
#

pLDDT: mean 90.15, std 17.7, range [23.67, 98.81]

Nearest PDB structures (foldseek):
  3bj6-assembly1_B  TM=8.605E-01  e=4.231E-09  Ruegeria pomeroyi DSS-3
  5x80-assembly1_B  TM=7.783E-01  e=9.691E-10  Mycobacterium tuberculosis H37Rv
  7kfq-assembly1_A  TM=8.379E-01  e=5.752E-09  Variovorax paradoxus
  7kua-assembly1_A-2  TM=8.754E-01  e=4.936E-08  Pseudomonas putida
  4rgr-assembly1_A  TM=7.747E-01  e=1.202E-08  Acinetobacter baylyi ADP1

Organism: Nocardia brasiliensis (strain ATCC 700358 / HUJEG-1) (NCBI:txid1133849)

Radius of gyration: 21.85 Å; Cα contacts (8 Å, |Δi|>4): 389; chains: 2; bounding box: 58×75×52 Å

Solvent-accessible surface area (backbone atoms only — not comparable to full-atom values): 17503 Å² total; per-residue (Å²): 136,86,75,70,73,75,58,84,83,65,72,57,68,91,75,32,66,64,49,41,38,45,49,26,37,46,23,44,51,53,25,43,42,63,49,20,50,88,54,73,44,52,60,70,47,44,48,50,45,51,51,30,70,77,37,69,47,44,34,65,64,59,47,12,61,74,67,64,49,53,56,72,56,38,51,52,45,50,51,53,36,38,77,70,51,26,34,47,74,42,60,32,93,85,45,69,90,39,52,23,32,35,67,31,75,60,22,48,53,44,41,51,53,32,45,55,38,48,44,51,54,45,51,58,42,50,68,78,44,52,74,67,53,46,51,50,51,51,51,52,32,50,50,48,19,53,39,26,50,53,51,45,71,65,53,73,67,84,69,90,114,136,83,81,68,76,77,57,85,81,64,70,58,67,94,74,33,67,64,49,42,39,46,49,25,35,44,24,44,50,54,26,43,44,63,50,20,52,88,54,72,46,54,60,70,47,45,49,50,45,54,50,30,71,77,37,69,48,45,34,65,65,60,48,11,60,75,67,64,49,52,57,71,57,37,50,52,45,49,50,53,36,38,76,71,50,27,35,48,74,42,61,32,93,84,45,67,87,38,51,22,32,33,65,31,74,62,21,47,55,44,40,52,54,32,44,54,37,47,45,50,54,46,50,59,41,52,67,77,44,53,75,67,54,47,51,48,50,51,50,52,33,50,49,49,21,52,40,26,52,51,51,45,72,65,54,72,67,83,69,90,115

InterPro domains:
  IPR000835 MarR-type HTH domain [PF12802] (40-93)
  IPR000835 MarR-type HTH domain [PS50995] (14-146)
  IPR000835 MarR-type HTH domain [SM00347] (34-134)
  IPR036388 Winged helix-like DNA-binding domain superfamily [G3DSA:1.10.10.10] (8-153)
  IPR036390 Winged helix DNA-binding domain superfamily [SSF46785] (14-148)

Sequence (322 aa):
MGGYDRVMTSLPSTERIGSYVKRAEQALQTAKHAALKPAGVTVPQYAALLHLDENPGISAAALARLCGVTPPTMNTVLSNLQDRGLIERTPHAWHKNILETRLTEAGTAVMRDADARAVRVERAVAAGFTDAERATLQDLLTRCADLFDSVQSETPSATKGMGGYDRVMTSLPSTERIGSYVKRAEQALQTAKHAALKPAGVTVPQYAALLHLDENPGISAAALARLCGVTPPTMNTVLSNLQDRGLIERTPHAWHKNILETRLTEAGTAVMRDADARAVRVERAVAAGFTDAERATLQDLLTRCADLFDSVQSETPSATKG